Protein AF-A0A7S4GL80-F1 (afdb_monomer)

Secondary structure (DSSP, 8-state):
--SSSSSSSTTTS----SS-------TTTHHHHHHHHHHHHHHHHTSGGGTT---SS-HHHHHTTS-SS----THHHHHHHHHHHHHHHHHHT------B--SHHHHHHHTTT-S-EEE-HHHHHHHT-TTS----SSS-S-TTHHHHHHHHHHHHHHHHHHHHHHHHHHS-HHHHHHSPP----PPEEEE-TT-SSSHHHHHHHHHHHHHHT-SEEE--SSPTTS--

Foldseek 3Di:
DPDPDPPPCCPPPPDDDPDDPLPPPDVVCVVVVLVVQQVVQQVVCPDPLNPVPDDPDGSSVVSVPQPSDHDDFPLQVQLVVVSVVVVVCVVVVHDFDDDADQALVRLQVCLQPGQAHEHELQSLQQRFQPVPHHDGSQPPGDQCRFLVVLLRNQVSLVVVVVVQVVVLVPDDPVVNVVDDDGNSRRAYEYECEQQQDDPVSNVVSVVSNRNSNHSYYDHDPDDRPRGD

Solvent-accessible surface area (backbone atoms only — not comparable to full-atom values): 13374 Å² total; per-residue (Å²): 145,87,87,85,78,82,86,73,55,74,84,80,58,77,57,84,61,96,62,91,73,74,74,75,74,49,85,90,46,44,69,62,51,50,54,52,49,27,52,52,46,43,56,59,60,68,35,79,95,34,76,88,61,86,67,101,65,56,43,57,66,52,52,74,72,49,70,91,72,74,83,85,54,78,20,57,58,29,27,51,52,44,49,55,52,51,52,50,23,62,76,69,76,52,78,88,65,70,59,69,52,88,46,57,68,52,49,63,58,44,26,73,82,36,72,44,39,30,40,45,50,56,60,31,26,57,73,46,23,75,82,71,61,62,49,72,55,36,80,81,57,59,74,60,24,52,31,51,52,40,28,55,42,44,54,42,24,56,48,53,41,53,50,51,50,54,56,50,68,74,43,53,76,71,53,46,75,70,47,85,83,69,61,41,80,44,28,30,37,34,47,42,55,45,29,75,56,56,72,70,42,30,53,52,49,52,49,45,26,44,75,28,34,36,30,42,72,48,71,52,92,58,55,67,90,70,40,111

Sequence (228 aa):
MAQRASNVADHVLAGGYGGLQAAATSGAGEDAEFGARVKQVGSWMSTERFQHTKRPYSAEDVVRLQGTLPVHYTGAQLSQKLYTMMRQHQASGTCSHTFGSLDTVQVTQMAKYLTTVYVSGWQSSSTASTSNEPGPDVADYPYDTVPNKVDQLFRAQLFHDRKQYQERRGMTPEERAKTPFVDYLNPIIADADTGHGGLTATMKLTKMFIENGAAGIHIEDQKPGTKK

pLDDT: mean 89.56, std 19.89, range [27.62, 98.88]

Mean predicted aligned error: 6.92 Å

Organism: Oxyrrhis marina (NCBI:txid2969)

InterPro domains:
  IPR006254 Isocitrate lyase [PF00463] (38-228)
  IPR006254 Isocitrate lyase [PTHR21631] (30-228)
  IPR015813 Pyruvate/Phosphoenolpyruvate kinase-like domain superfamily [SSF51621] (29-228)
  IPR040442 Pyruvate kinase-like domain superfamily [G3DSA:3.20.20.60] (27-228)

Nearest PDB structures (foldseek):
  5e9g-assembly1_D  TM=9.940E-01  e=1.087E-25  Pyricularia oryzae 70-15
  7ebe-assembly2_H  TM=9.988E-01  e=1.985E-25  Candida albicans
  7ebe-assembly1_C  TM=9.722E-01  e=8.041E-26  Candida albicans
  7ebe-assembly1_A  TM=9.768E-01  e=2.108E-25  Candida albicans
  7ebe-assembly2_E  TM=9.721E-01  e=2.849E-25  Candida albicans

Radius of gyration: 20.53 Å; Cα contacts (8 Å, |Δi|>4): 276; chains: 1; bounding box: 56×40×61 Å

Structure (mmCIF, N/CA/C/O backbone):
data_AF-A0A7S4GL80-F1
#
_entry.id   AF-A0A7S4GL80-F1
#
loop_
_atom_site.group_PDB
_atom_site.id
_atom_site.type_symbol
_atom_site.label_atom_id
_atom_site.label_alt_id
_atom_site.label_comp_id
_atom_site.label_asym_id
_atom_site.label_entity_id
_atom_site.label_seq_id
_atom_site.pdbx_PDB_ins_code
_atom_site.Cartn_x
_atom_site.Cartn_y
_atom_site.Cartn_z
_atom_site.occupancy
_atom_site.B_iso_or_equiv
_atom_site.auth_seq_id
_atom_site.auth_comp_id
_atom_site.auth_asym_id
_atom_site.auth_atom_id
_atom_site.pdbx_PDB_model_num
ATOM 1 N N . MET A 1 1 ? 5.783 -10.659 36.774 1.00 36.69 1 MET A N 1
ATOM 2 C CA . MET A 1 1 ? 5.171 -9.750 35.777 1.00 36.69 1 MET A CA 1
ATOM 3 C C . MET A 1 1 ? 6.227 -8.799 35.212 1.00 36.69 1 MET A C 1
ATOM 5 O O . MET A 1 1 ? 6.210 -7.616 35.512 1.00 36.69 1 MET A O 1
ATOM 9 N N . ALA A 1 2 ? 7.180 -9.311 34.430 1.00 32.78 2 ALA A N 1
ATOM 10 C CA . ALA A 1 2 ? 8.269 -8.502 33.875 1.00 32.78 2 ALA A CA 1
ATOM 11 C C . ALA 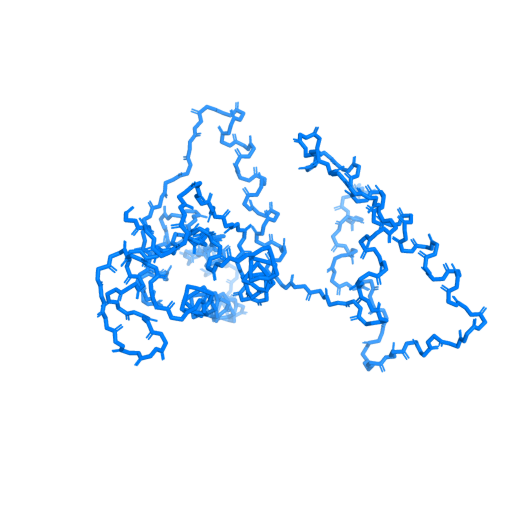A 1 2 ? 8.842 -9.183 32.622 1.00 32.78 2 ALA A C 1
ATOM 13 O O . ALA A 1 2 ? 9.958 -9.680 32.654 1.00 32.78 2 ALA A O 1
ATOM 14 N N . GLN A 1 3 ? 8.045 -9.321 31.552 1.00 29.91 3 GLN A N 1
ATOM 15 C CA . GLN A 1 3 ? 8.566 -9.881 30.288 1.00 29.91 3 GLN A CA 1
ATOM 16 C C . GLN A 1 3 ? 7.721 -9.614 29.028 1.00 29.91 3 GLN A C 1
ATOM 18 O O . GLN A 1 3 ? 7.813 -10.354 28.055 1.00 29.91 3 GLN A O 1
ATOM 23 N N . ARG A 1 4 ? 6.882 -8.568 29.001 1.00 32.47 4 ARG A N 1
ATOM 24 C CA . ARG A 1 4 ? 6.033 -8.273 27.823 1.00 32.47 4 ARG A CA 1
ATOM 25 C C . ARG A 1 4 ? 5.935 -6.794 27.428 1.00 32.47 4 ARG A C 1
ATOM 27 O O . ARG A 1 4 ? 4.971 -6.402 26.785 1.00 32.47 4 ARG A O 1
ATOM 34 N N . ALA A 1 5 ? 6.934 -5.982 27.771 1.00 30.73 5 ALA A N 1
ATOM 35 C CA . ALA A 1 5 ? 6.943 -4.548 27.447 1.00 30.73 5 ALA A CA 1
ATOM 36 C C . ALA A 1 5 ? 8.090 -4.104 26.513 1.00 30.73 5 ALA A C 1
ATOM 38 O O . ALA A 1 5 ? 8.214 -2.916 26.247 1.00 30.73 5 ALA A O 1
ATOM 39 N N . SER A 1 6 ? 8.918 -5.020 25.997 1.00 31.25 6 SER A N 1
ATOM 40 C CA . SER A 1 6 ? 10.161 -4.657 25.291 1.00 31.25 6 SER A CA 1
ATOM 41 C C . SER A 1 6 ? 10.077 -4.576 23.762 1.00 31.25 6 SER A C 1
ATOM 43 O O . SER A 1 6 ? 11.045 -4.147 23.159 1.00 31.25 6 SER A O 1
ATOM 45 N N . ASN A 1 7 ? 8.964 -4.938 23.112 1.00 34.91 7 ASN A N 1
ATOM 46 C CA . ASN A 1 7 ? 8.939 -5.061 21.638 1.00 34.91 7 ASN A CA 1
ATOM 47 C C . ASN A 1 7 ? 8.064 -4.019 20.915 1.00 34.91 7 ASN A C 1
ATOM 49 O O . ASN A 1 7 ? 7.789 -4.171 19.730 1.00 34.91 7 ASN A O 1
ATOM 53 N N . VAL A 1 8 ? 7.605 -2.970 21.606 1.00 31.61 8 VAL A N 1
ATOM 54 C CA . VAL A 1 8 ? 6.752 -1.915 21.008 1.00 31.61 8 VAL A CA 1
ATOM 55 C C . VAL A 1 8 ? 7.448 -0.542 20.985 1.00 31.61 8 VAL A C 1
ATOM 57 O O . VAL A 1 8 ? 6.974 0.381 20.330 1.00 31.61 8 VAL A O 1
ATOM 60 N N . ALA A 1 9 ? 8.612 -0.403 21.628 1.00 27.62 9 ALA A N 1
ATOM 61 C CA . ALA A 1 9 ? 9.349 0.862 21.698 1.00 27.62 9 ALA A CA 1
ATOM 62 C C . ALA A 1 9 ? 10.202 1.172 20.446 1.00 27.62 9 ALA A C 1
ATOM 64 O O . ALA A 1 9 ? 10.470 2.341 20.172 1.00 27.62 9 ALA A O 1
ATOM 65 N N . ASP A 1 10 ? 10.551 0.169 19.634 1.00 32.12 10 ASP A N 1
ATOM 66 C CA . ASP A 1 10 ? 11.535 0.339 18.550 1.00 32.12 10 ASP A CA 1
ATOM 67 C C . ASP A 1 10 ? 10.971 0.902 17.236 1.00 32.12 10 ASP A C 1
ATOM 69 O O . ASP A 1 10 ? 11.732 1.240 16.334 1.00 32.12 10 ASP A O 1
ATOM 73 N N . HIS A 1 11 ? 9.649 1.054 17.105 1.00 34.06 11 HIS A N 1
ATOM 74 C CA . HIS A 1 11 ? 9.037 1.497 15.843 1.00 34.06 11 HIS A CA 1
ATOM 75 C C . HIS A 1 11 ? 8.555 2.952 15.818 1.00 34.06 11 HIS A C 1
ATOM 77 O O . HIS A 1 11 ? 8.184 3.435 14.750 1.00 34.06 11 HIS A O 1
ATOM 83 N N . VAL A 1 12 ? 8.555 3.660 16.954 1.00 31.67 12 VAL A N 1
ATOM 84 C CA . VAL A 1 12 ? 8.079 5.059 17.018 1.00 31.67 12 VAL A CA 1
ATOM 85 C C . VAL A 1 12 ? 9.046 5.992 17.757 1.00 31.67 12 VAL A C 1
ATOM 87 O O . VAL A 1 12 ? 8.986 7.196 17.539 1.00 31.67 12 VAL A O 1
ATOM 90 N N . LEU A 1 13 ? 9.976 5.482 18.577 1.00 29.62 13 LEU A N 1
ATOM 91 C CA . LEU A 1 13 ? 10.843 6.326 19.418 1.00 29.62 13 LEU A CA 1
ATOM 92 C C . LEU A 1 13 ? 12.338 5.963 19.374 1.00 29.62 13 LEU A C 1
ATOM 94 O O . LEU A 1 13 ? 13.109 6.467 20.184 1.00 29.62 13 LEU A O 1
ATOM 98 N N . ALA A 1 14 ? 12.787 5.182 18.386 1.00 31.39 14 ALA A N 1
ATOM 99 C CA . ALA A 1 14 ? 14.217 4.992 18.099 1.00 31.39 14 ALA A CA 1
ATOM 100 C C . ALA A 1 14 ? 14.838 6.165 17.305 1.00 31.39 14 ALA A C 1
ATOM 102 O O . ALA A 1 14 ? 15.840 6.009 16.613 1.00 31.39 14 ALA A O 1
ATOM 103 N N . GLY A 1 15 ? 14.238 7.349 17.406 1.00 31.27 15 GLY A N 1
ATOM 104 C CA . GLY A 1 15 ? 14.846 8.611 17.031 1.00 31.27 15 GLY A CA 1
ATOM 105 C C . GLY A 1 15 ? 14.838 9.499 18.262 1.00 31.27 15 GLY A C 1
ATOM 106 O O . GLY A 1 15 ? 13.836 10.151 18.553 1.00 31.27 15 GLY A O 1
ATOM 107 N N . GLY A 1 16 ? 15.969 9.570 18.967 1.00 32.34 16 GLY A N 1
ATOM 108 C CA . GLY A 1 16 ? 16.312 10.844 19.590 1.00 32.34 16 GLY A CA 1
ATOM 109 C C . GLY A 1 16 ? 16.138 11.942 18.537 1.00 32.34 16 GLY A C 1
ATOM 110 O O . GLY A 1 16 ? 16.302 11.665 17.352 1.00 32.34 16 GLY A O 1
ATOM 111 N N . TYR A 1 17 ? 15.774 13.144 18.979 1.00 34.53 17 TYR A N 1
ATOM 112 C CA . TYR A 1 17 ? 15.508 14.348 18.180 1.00 34.53 17 TYR A CA 1
ATOM 113 C C . TYR A 1 17 ? 14.033 14.663 17.884 1.00 34.53 17 TYR A C 1
ATOM 115 O O . TYR A 1 17 ? 13.528 14.550 16.768 1.00 34.53 17 TYR A O 1
ATOM 123 N N . GLY A 1 18 ? 13.395 15.300 18.872 1.00 32.53 18 GLY A N 1
ATOM 124 C CA . GLY A 1 18 ? 12.710 16.551 18.556 1.00 32.53 18 GLY A CA 1
ATOM 125 C C . GLY A 1 18 ? 13.746 17.533 17.998 1.00 32.53 18 GLY A C 1
ATOM 126 O O . GLY A 1 18 ? 14.595 18.015 18.742 1.00 32.53 18 GLY A O 1
ATOM 127 N N . GLY A 1 19 ? 13.704 17.759 16.684 1.00 30.84 19 GLY A N 1
ATOM 128 C CA . GLY A 1 19 ? 14.600 18.655 15.949 1.00 30.84 19 GLY A CA 1
ATOM 129 C C . GLY A 1 19 ? 15.554 17.903 15.027 1.00 30.84 19 GLY A C 1
ATOM 130 O O . GLY A 1 19 ? 16.588 17.450 15.485 1.00 30.84 19 GLY A O 1
ATOM 131 N N . LEU A 1 20 ? 15.207 17.801 13.737 1.00 37.44 20 LEU A N 1
ATOM 132 C CA . LEU A 1 20 ? 16.035 17.282 12.634 1.00 37.44 20 LEU A CA 1
ATOM 133 C C . LEU A 1 20 ? 17.551 17.447 12.879 1.00 37.44 20 LEU A C 1
ATOM 135 O O . LEU A 1 20 ? 18.137 18.464 12.516 1.00 37.44 20 LEU A O 1
ATOM 139 N N . GLN A 1 21 ? 18.201 16.430 13.445 1.00 36.12 21 GLN A N 1
ATOM 140 C CA . GLN A 1 21 ? 19.632 16.236 13.267 1.00 36.12 21 GLN A CA 1
ATOM 141 C C . GLN A 1 21 ? 19.783 15.302 12.078 1.00 36.12 21 GLN A C 1
ATOM 143 O O . GLN A 1 21 ? 19.848 14.084 12.210 1.00 36.12 21 GLN A O 1
ATOM 148 N N . ALA A 1 22 ? 19.800 15.901 10.887 1.00 43.72 22 ALA A N 1
ATOM 149 C CA . ALA A 1 22 ? 20.485 15.273 9.775 1.00 43.72 22 ALA A CA 1
ATOM 150 C C . ALA A 1 22 ? 21.947 15.167 10.215 1.00 43.72 22 ALA A C 1
ATOM 152 O O . ALA A 1 22 ? 22.640 16.183 10.301 1.00 43.72 22 ALA A O 1
ATOM 153 N N . ALA A 1 23 ? 22.396 13.967 10.585 1.00 47.25 23 ALA A N 1
ATOM 154 C CA . ALA A 1 23 ? 23.821 13.722 10.689 1.00 47.25 23 ALA A CA 1
ATOM 155 C C . ALA A 1 23 ? 24.378 14.022 9.296 1.00 47.25 23 ALA A C 1
ATOM 157 O O . ALA A 1 23 ? 24.111 13.294 8.344 1.00 47.25 23 ALA A O 1
ATOM 158 N N . ALA A 1 24 ? 25.052 15.162 9.148 1.00 49.59 24 ALA A N 1
ATOM 159 C CA . ALA A 1 24 ? 25.827 15.420 7.955 1.00 49.59 24 ALA A CA 1
ATOM 160 C C . ALA A 1 24 ? 26.855 14.295 7.908 1.00 49.59 24 ALA A C 1
ATOM 162 O O . ALA A 1 24 ? 27.726 14.227 8.779 1.00 49.59 24 ALA A O 1
ATOM 163 N N . THR A 1 25 ? 26.716 13.381 6.952 1.00 55.81 25 THR A N 1
ATOM 164 C CA . THR A 1 25 ? 27.747 12.401 6.648 1.00 55.81 25 THR A CA 1
ATOM 165 C C . THR A 1 25 ? 28.981 13.190 6.247 1.00 55.81 25 THR A C 1
ATOM 167 O O . THR A 1 25 ? 29.127 13.646 5.117 1.00 55.81 25 THR A O 1
ATOM 170 N N . SER A 1 26 ? 29.857 13.455 7.214 1.00 59.44 26 SER A N 1
ATOM 171 C CA . SER A 1 26 ? 31.216 13.851 6.901 1.00 59.44 26 SER A CA 1
ATOM 172 C C . SER A 1 26 ? 31.844 12.657 6.184 1.00 59.44 26 SER A C 1
ATOM 174 O O . SER A 1 26 ? 31.607 11.509 6.567 1.00 59.44 26 SER A O 1
ATOM 176 N N . GLY A 1 27 ? 32.632 12.899 5.133 1.00 64.12 27 GLY A N 1
ATOM 177 C CA . GLY A 1 27 ? 33.224 11.816 4.333 1.00 64.12 27 GLY A CA 1
ATOM 178 C C . GLY A 1 27 ? 34.038 10.798 5.151 1.00 64.12 27 GLY A C 1
ATOM 179 O O . GLY A 1 27 ? 34.278 9.694 4.689 1.00 64.12 27 GLY A O 1
ATOM 180 N N . ALA A 1 28 ? 34.415 11.127 6.393 1.00 66.06 28 ALA A N 1
ATOM 181 C CA . ALA A 1 28 ? 35.118 10.231 7.309 1.00 66.06 28 ALA A CA 1
ATOM 182 C C . ALA A 1 28 ? 34.232 9.134 7.954 1.00 66.06 28 ALA A C 1
ATOM 184 O O . ALA A 1 28 ? 34.774 8.212 8.557 1.00 66.06 28 ALA A O 1
ATOM 185 N N . GLY A 1 29 ? 32.896 9.226 7.863 1.00 83.38 29 GLY A N 1
ATOM 186 C CA . GLY A 1 29 ? 31.946 8.272 8.463 1.00 83.38 29 GLY A CA 1
ATOM 187 C C . GLY A 1 29 ? 31.051 7.522 7.469 1.00 83.38 29 GLY A C 1
ATOM 188 O O . GLY A 1 29 ? 30.261 6.677 7.891 1.00 83.38 29 GLY A O 1
ATOM 189 N N . GLU A 1 30 ? 31.170 7.815 6.172 1.00 88.25 30 GLU A N 1
ATOM 190 C CA . GLU A 1 30 ? 30.279 7.300 5.122 1.00 88.25 30 GLU A CA 1
ATOM 191 C C . GLU A 1 30 ? 30.334 5.770 5.007 1.00 88.25 30 GLU A C 1
ATOM 193 O O . GLU A 1 30 ? 29.293 5.117 5.076 1.00 88.25 30 GLU A O 1
ATOM 198 N N . ASP A 1 31 ? 31.533 5.183 4.947 1.00 92.38 31 ASP A N 1
ATOM 199 C CA . ASP A 1 31 ? 31.708 3.726 4.850 1.00 92.38 31 ASP A CA 1
ATOM 200 C C . ASP A 1 31 ? 31.138 2.984 6.068 1.00 92.38 31 ASP A C 1
ATOM 202 O O . ASP A 1 31 ? 30.546 1.906 5.945 1.00 92.38 31 ASP A O 1
ATOM 206 N N . ALA A 1 32 ? 31.296 3.561 7.263 1.00 91.81 32 ALA A N 1
ATOM 207 C CA . ALA A 1 32 ? 30.791 2.973 8.498 1.00 91.81 32 ALA A CA 1
ATOM 208 C C . ALA A 1 32 ? 29.255 3.000 8.545 1.00 91.81 32 ALA A C 1
ATOM 210 O O . ALA A 1 32 ? 28.639 1.987 8.893 1.00 91.81 32 ALA A O 1
ATOM 211 N N . GLU A 1 33 ? 28.631 4.120 8.160 1.00 90.31 33 GLU A N 1
ATOM 212 C CA . GLU A 1 33 ? 27.172 4.224 8.052 1.00 90.31 33 GLU A CA 1
ATOM 213 C C . GLU A 1 33 ? 26.632 3.277 6.976 1.00 90.31 33 GLU A C 1
ATOM 215 O O . GLU A 1 33 ? 25.691 2.517 7.228 1.00 90.31 33 GLU A O 1
ATOM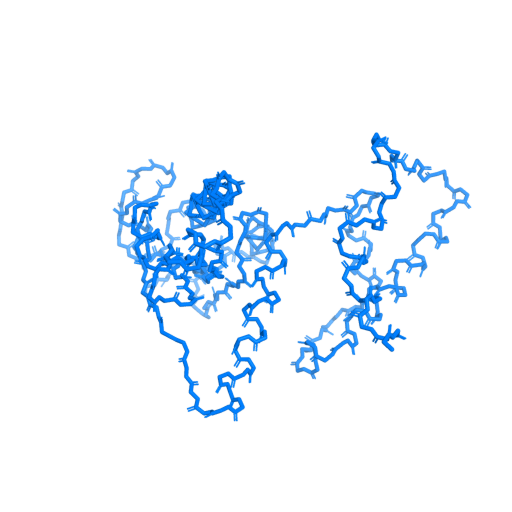 220 N N . PHE A 1 34 ? 27.252 3.273 5.795 1.00 92.81 34 PHE A N 1
ATOM 221 C CA . PHE A 1 34 ? 26.883 2.391 4.698 1.00 92.81 34 PHE A CA 1
ATOM 222 C C . PHE A 1 34 ? 26.929 0.924 5.138 1.00 92.81 34 PHE A C 1
ATOM 224 O O . PHE A 1 34 ? 25.929 0.208 5.032 1.00 92.81 34 PHE A O 1
ATOM 231 N N . GLY A 1 35 ? 28.039 0.490 5.743 1.00 94.81 35 GLY A N 1
ATOM 232 C CA . GLY A 1 35 ? 28.197 -0.865 6.267 1.00 94.81 35 GLY A CA 1
ATOM 233 C C . GLY A 1 35 ? 27.172 -1.225 7.350 1.00 94.81 35 GLY A C 1
ATOM 234 O O . GLY A 1 35 ? 26.664 -2.351 7.372 1.00 94.81 35 GLY A O 1
ATOM 235 N N . ALA A 1 36 ? 26.816 -0.284 8.230 1.00 94.31 36 ALA A N 1
ATOM 236 C CA . ALA A 1 36 ? 25.768 -0.486 9.231 1.00 94.31 36 ALA A CA 1
ATOM 237 C C . ALA A 1 36 ? 24.385 -0.677 8.582 1.00 94.31 36 ALA A C 1
ATOM 239 O O . ALA A 1 36 ? 23.652 -1.606 8.938 1.00 94.31 36 ALA A O 1
ATOM 240 N N . ARG A 1 37 ? 24.051 0.136 7.575 1.00 94.25 37 ARG A N 1
ATOM 241 C CA . ARG A 1 37 ? 22.779 0.051 6.842 1.00 94.25 37 ARG A CA 1
ATOM 242 C C . ARG A 1 37 ? 22.670 -1.224 6.018 1.00 94.25 37 ARG A C 1
ATOM 244 O O . ARG A 1 37 ? 21.612 -1.850 6.021 1.00 94.25 37 ARG A O 1
ATOM 251 N N . VAL A 1 38 ? 23.755 -1.673 5.384 1.00 96.88 38 VAL A N 1
ATOM 252 C CA . VAL A 1 38 ? 23.785 -2.961 4.670 1.00 96.88 38 VAL A CA 1
ATOM 253 C C . VAL A 1 38 ? 23.481 -4.119 5.625 1.00 96.88 38 VAL A C 1
ATOM 255 O O . VAL A 1 38 ? 22.648 -4.968 5.305 1.00 96.88 38 VAL A O 1
ATOM 258 N N . LYS A 1 39 ? 24.062 -4.127 6.834 1.00 97.06 39 LYS A N 1
ATOM 259 C CA . LYS A 1 39 ? 23.762 -5.139 7.868 1.00 97.06 39 LYS A CA 1
ATOM 260 C C . LYS A 1 39 ? 22.307 -5.086 8.340 1.00 97.06 39 LYS A C 1
ATOM 262 O O . LYS A 1 39 ? 21.681 -6.137 8.507 1.00 97.06 39 LYS A O 1
ATOM 267 N N . GLN A 1 40 ? 21.758 -3.886 8.531 1.00 95.88 40 GLN A N 1
ATOM 268 C CA . GLN A 1 40 ? 20.363 -3.694 8.934 1.00 95.88 40 GLN A CA 1
ATOM 269 C C . GLN A 1 40 ? 19.394 -4.196 7.855 1.00 95.88 40 GLN A C 1
ATOM 271 O O . GLN A 1 40 ? 18.493 -4.981 8.152 1.00 95.88 40 GLN A O 1
ATOM 276 N N . VAL A 1 41 ? 19.604 -3.799 6.595 1.00 96.00 41 VAL A N 1
ATOM 277 C CA . VAL A 1 41 ? 18.788 -4.241 5.455 1.00 96.00 41 VAL A CA 1
ATOM 278 C C . VAL A 1 41 ? 18.921 -5.749 5.249 1.00 96.00 41 VAL A C 1
ATOM 280 O O . VAL A 1 41 ? 17.908 -6.413 5.051 1.00 96.00 41 VAL A O 1
ATOM 283 N N . GLY A 1 42 ? 20.127 -6.311 5.366 1.00 97.81 42 GLY A N 1
ATOM 284 C CA . GLY A 1 42 ? 20.358 -7.757 5.294 1.00 97.81 42 GLY A CA 1
ATOM 285 C C . GLY A 1 42 ? 19.594 -8.538 6.369 1.00 97.81 42 GLY A C 1
ATOM 286 O O . GLY A 1 42 ? 18.903 -9.510 6.056 1.00 97.81 42 GLY A O 1
ATOM 287 N N . SER A 1 43 ? 19.635 -8.073 7.621 1.00 97.88 43 SER A N 1
ATOM 288 C CA . SER A 1 43 ? 18.856 -8.654 8.727 1.00 97.88 43 SER A CA 1
ATOM 289 C C . SER A 1 43 ? 17.350 -8.577 8.463 1.00 97.88 43 SER A C 1
ATOM 291 O O . SER A 1 43 ? 16.643 -9.574 8.590 1.00 97.88 43 SER A O 1
ATOM 293 N N . TRP A 1 44 ? 16.855 -7.419 8.015 1.00 96.25 44 TRP A N 1
ATOM 294 C CA . TRP A 1 44 ? 15.445 -7.230 7.664 1.00 96.25 44 TRP A CA 1
ATOM 295 C C . TRP A 1 44 ? 14.999 -8.139 6.510 1.00 96.25 44 TRP A C 1
ATOM 297 O O . TRP A 1 44 ? 13.958 -8.793 6.607 1.00 96.25 44 TRP A O 1
ATOM 307 N N . MET A 1 45 ? 15.801 -8.245 5.447 1.00 97.50 45 MET A N 1
ATOM 308 C CA . MET A 1 45 ? 15.543 -9.123 4.300 1.00 97.50 45 MET A CA 1
ATOM 309 C C . MET A 1 45 ? 15.510 -10.612 4.669 1.00 97.50 45 MET A C 1
ATOM 311 O O . MET A 1 45 ? 14.927 -11.383 3.909 1.00 97.50 45 MET A O 1
ATOM 315 N N . SER A 1 46 ? 16.095 -10.991 5.810 1.00 96.94 46 SER A N 1
ATOM 316 C CA . SER A 1 46 ? 16.164 -12.368 6.321 1.00 96.94 46 SER A CA 1
ATOM 317 C C . SER A 1 46 ? 15.012 -12.736 7.265 1.00 96.94 46 SER A C 1
ATOM 319 O O . SER A 1 46 ? 14.952 -13.857 7.763 1.00 96.94 46 SER A O 1
ATOM 321 N N . THR A 1 47 ? 14.096 -11.806 7.541 1.00 97.12 47 THR A N 1
ATOM 322 C CA . THR A 1 47 ? 12.916 -12.071 8.376 1.00 97.12 47 THR A CA 1
ATOM 323 C C . THR A 1 47 ? 11.928 -13.025 7.692 1.00 97.12 47 THR A C 1
ATOM 325 O O . THR A 1 47 ? 11.877 -13.119 6.463 1.00 97.12 47 THR A O 1
ATOM 328 N N . GLU A 1 48 ? 11.068 -13.683 8.482 1.00 96.25 48 GLU A N 1
ATOM 329 C CA . GLU A 1 48 ? 10.040 -14.623 7.991 1.00 96.25 48 GLU A CA 1
ATOM 330 C C . GLU A 1 48 ? 9.158 -14.018 6.885 1.00 96.25 48 GLU A C 1
ATOM 332 O O . GLU A 1 48 ? 8.767 -14.707 5.943 1.00 96.25 48 GLU A O 1
ATOM 337 N N . ARG A 1 49 ? 8.916 -12.698 6.938 1.00 96.44 49 ARG A N 1
ATOM 338 C CA . ARG A 1 49 ? 8.163 -11.934 5.929 1.00 96.44 49 ARG A CA 1
ATOM 339 C C . ARG A 1 49 ? 8.616 -12.209 4.493 1.00 96.44 49 ARG A C 1
ATOM 341 O O . ARG A 1 49 ? 7.796 -12.115 3.574 1.00 96.44 49 ARG A O 1
ATOM 348 N N . PHE A 1 50 ? 9.901 -12.501 4.302 1.00 97.69 50 PHE A N 1
ATOM 349 C CA . PHE A 1 50 ? 10.544 -12.640 2.999 1.00 97.69 50 PHE A CA 1
ATOM 350 C C . PHE A 1 50 ? 11.013 -14.061 2.687 1.00 97.69 50 PHE A C 1
ATOM 352 O O . PHE A 1 50 ? 11.695 -14.250 1.683 1.00 97.69 50 PHE A O 1
ATOM 359 N N . GLN A 1 51 ? 10.621 -15.068 3.474 1.00 97.00 51 GLN A N 1
ATOM 360 C CA . GLN A 1 51 ? 11.062 -16.457 3.273 1.00 97.00 51 GLN A CA 1
ATOM 361 C C . GLN A 1 51 ? 10.726 -17.028 1.878 1.00 97.00 51 GLN A C 1
ATOM 363 O O . GLN A 1 51 ? 11.374 -17.958 1.410 1.00 97.00 51 GLN A O 1
ATOM 368 N N . HIS A 1 52 ? 9.722 -16.463 1.199 1.00 96.88 52 HIS A N 1
ATOM 369 C CA . HIS A 1 52 ? 9.309 -16.846 -0.156 1.00 96.88 52 HIS A CA 1
ATOM 370 C C . HIS A 1 52 ? 9.696 -15.808 -1.225 1.00 96.88 52 HIS A C 1
ATOM 372 O O . HIS A 1 52 ? 9.274 -15.908 -2.374 1.00 96.88 52 HIS A O 1
ATOM 378 N N . THR A 1 53 ? 10.464 -14.776 -0.867 1.00 98.31 53 THR A N 1
ATOM 379 C CA . THR A 1 53 ? 10.814 -13.665 -1.759 1.00 98.31 53 THR A CA 1
ATOM 380 C C . THR A 1 53 ? 12.223 -13.842 -2.311 1.00 98.31 53 THR A C 1
ATOM 382 O O . THR A 1 53 ? 13.210 -13.678 -1.597 1.00 98.31 53 THR A O 1
ATOM 385 N N . LYS A 1 54 ? 12.327 -14.109 -3.616 1.00 98.44 54 LYS A N 1
ATOM 386 C CA . LYS A 1 54 ? 13.605 -14.136 -4.334 1.00 98.44 54 LYS A CA 1
ATOM 387 C C . LYS A 1 54 ? 13.984 -12.727 -4.794 1.00 98.44 54 LYS A C 1
ATOM 389 O O . LYS A 1 54 ? 13.217 -12.086 -5.505 1.00 98.44 54 LYS A O 1
ATOM 394 N N . ARG A 1 55 ? 15.182 -12.265 -4.427 1.00 98.19 55 ARG A N 1
ATOM 395 C CA . ARG A 1 55 ? 15.741 -10.976 -4.862 1.00 98.19 55 ARG A CA 1
ATOM 396 C C . ARG A 1 55 ? 16.939 -11.218 -5.783 1.00 98.19 55 ARG A C 1
ATOM 398 O O . ARG A 1 55 ? 17.888 -11.859 -5.342 1.00 98.19 55 ARG A O 1
ATOM 405 N N . PRO A 1 56 ? 16.930 -10.734 -7.037 1.00 98.00 56 PRO A N 1
ATOM 406 C CA . PRO A 1 56 ? 18.087 -10.799 -7.932 1.00 98.00 56 PRO A CA 1
ATOM 407 C C . PRO A 1 56 ? 19.079 -9.641 -7.691 1.00 98.00 56 PRO A C 1
ATOM 409 O O . PRO A 1 56 ? 19.759 -9.208 -8.613 1.00 98.00 56 PRO A O 1
ATOM 412 N N . TYR A 1 57 ? 19.116 -9.103 -6.471 1.00 98.25 57 TYR A N 1
ATOM 413 C CA . TYR A 1 57 ? 19.936 -7.968 -6.048 1.00 98.25 57 TYR A CA 1
ATOM 414 C C . TYR A 1 57 ? 20.288 -8.116 -4.565 1.00 98.25 57 TYR A C 1
ATOM 416 O O . TYR A 1 57 ? 19.596 -8.819 -3.819 1.00 98.25 57 TYR A O 1
ATOM 424 N N . SER A 1 58 ? 21.358 -7.452 -4.136 1.00 98.31 58 SER A N 1
ATOM 425 C CA . SER A 1 58 ? 21.869 -7.523 -2.765 1.00 98.31 58 SER A CA 1
ATOM 426 C C . SER A 1 58 ? 21.269 -6.448 -1.844 1.00 98.31 58 SER A C 1
ATOM 428 O O . SER A 1 58 ? 20.599 -5.513 -2.286 1.00 98.31 58 SER A O 1
ATOM 430 N N . ALA A 1 59 ? 21.523 -6.560 -0.534 1.00 97.94 59 ALA A N 1
ATOM 431 C CA . ALA A 1 59 ? 21.236 -5.479 0.414 1.00 97.94 59 ALA A CA 1
ATOM 432 C C . ALA A 1 59 ? 22.058 -4.215 0.098 1.00 97.94 59 ALA A C 1
ATOM 434 O O . ALA A 1 59 ? 21.557 -3.103 0.247 1.00 97.94 59 ALA A O 1
ATOM 435 N N . GLU A 1 60 ? 23.289 -4.390 -0.383 1.00 97.94 60 GLU A N 1
ATOM 436 C CA . GLU A 1 60 ? 24.191 -3.310 -0.787 1.00 97.94 60 GLU A CA 1
ATOM 437 C C . GLU A 1 60 ? 23.631 -2.502 -1.963 1.00 97.94 60 GLU A C 1
ATOM 439 O O . GLU A 1 60 ? 23.575 -1.272 -1.901 1.00 97.94 60 GLU A O 1
ATOM 444 N N . ASP A 1 61 ? 23.106 -3.190 -2.984 1.00 98.25 61 ASP A N 1
ATOM 445 C CA . ASP A 1 61 ? 22.454 -2.554 -4.135 1.00 98.25 61 ASP A CA 1
ATOM 446 C C . ASP A 1 61 ? 21.288 -1.658 -3.716 1.00 98.25 61 ASP A C 1
ATOM 448 O O . ASP A 1 61 ? 21.099 -0.582 -4.283 1.00 98.25 61 ASP A O 1
ATOM 452 N N . VAL A 1 62 ? 20.521 -2.084 -2.706 1.00 96.50 62 VAL A N 1
ATOM 453 C CA . VAL A 1 62 ? 19.406 -1.301 -2.166 1.00 96.50 62 VAL A CA 1
ATOM 454 C C . VAL A 1 62 ? 19.916 -0.085 -1.402 1.00 96.50 62 VAL A C 1
ATOM 456 O O . VAL A 1 62 ? 19.454 1.022 -1.669 1.00 96.50 62 VAL A O 1
ATOM 459 N N . VAL A 1 63 ? 20.858 -0.262 -0.469 1.00 95.62 63 VAL A N 1
ATOM 460 C CA . VAL A 1 63 ? 21.359 0.831 0.387 1.00 95.62 63 VAL A CA 1
ATOM 461 C C . VAL A 1 63 ? 21.995 1.943 -0.445 1.00 95.62 63 VAL A C 1
ATOM 463 O O . VAL A 1 63 ? 21.741 3.117 -0.176 1.00 95.62 63 VAL A O 1
ATOM 466 N N . ARG A 1 64 ? 22.712 1.596 -1.522 1.00 95.81 64 ARG A N 1
ATOM 467 C CA . ARG A 1 64 ? 23.306 2.559 -2.464 1.00 95.81 64 ARG A CA 1
ATOM 468 C C . ARG A 1 64 ? 22.290 3.531 -3.081 1.00 95.81 64 ARG A C 1
ATOM 470 O O . ARG A 1 64 ? 22.661 4.632 -3.473 1.00 95.81 64 ARG A O 1
ATOM 477 N N . LEU A 1 65 ? 21.014 3.150 -3.163 1.00 95.19 65 LEU A N 1
ATOM 478 C CA . LEU A 1 65 ? 19.948 3.957 -3.770 1.00 95.19 65 LEU A CA 1
ATOM 479 C C . LEU A 1 65 ? 19.106 4.745 -2.754 1.00 95.19 65 LEU A C 1
ATOM 481 O O . LEU A 1 65 ? 18.180 5.451 -3.148 1.00 95.19 65 LEU A O 1
ATOM 485 N N . GLN A 1 66 ? 19.384 4.630 -1.454 1.00 90.94 66 GLN A N 1
ATOM 486 C CA . GLN A 1 66 ? 18.542 5.234 -0.415 1.00 90.94 66 GLN A CA 1
ATOM 487 C C . GLN A 1 66 ? 18.864 6.709 -0.124 1.00 90.94 66 GLN A C 1
ATOM 489 O O . GLN A 1 66 ? 18.058 7.386 0.513 1.00 90.94 66 GLN A O 1
ATOM 494 N N . GLY A 1 67 ? 20.030 7.204 -0.550 1.00 89.25 67 GLY A N 1
ATOM 495 C CA . GLY A 1 67 ? 20.530 8.520 -0.151 1.00 89.25 67 GLY A CA 1
ATOM 496 C C . GLY A 1 67 ? 20.852 8.614 1.349 1.00 89.25 67 GLY A C 1
ATOM 497 O O . GLY A 1 67 ? 20.859 7.615 2.078 1.00 89.25 67 GLY A O 1
ATOM 498 N N . THR A 1 68 ? 21.121 9.834 1.814 1.00 87.19 68 THR A N 1
ATOM 499 C CA . THR A 1 68 ? 21.583 10.129 3.185 1.00 87.19 68 THR A CA 1
ATOM 500 C C . THR A 1 68 ? 20.455 10.417 4.179 1.00 87.19 68 THR A C 1
ATOM 502 O O . THR A 1 68 ? 20.689 10.419 5.381 1.00 87.19 68 THR A O 1
ATOM 505 N N . LEU A 1 69 ? 19.221 10.624 3.704 1.00 85.56 69 LEU A N 1
ATOM 506 C CA . LEU A 1 69 ? 18.041 10.845 4.546 1.00 85.56 69 LEU A CA 1
ATOM 507 C C . LEU A 1 69 ? 16.962 9.795 4.231 1.00 85.56 69 LEU A C 1
ATOM 509 O O . LEU A 1 69 ? 16.050 10.062 3.444 1.00 85.56 69 LEU A O 1
ATOM 513 N N . PRO A 1 70 ? 17.070 8.577 4.789 1.00 83.81 70 PRO A N 1
ATOM 514 C CA . PRO A 1 70 ? 16.077 7.537 4.565 1.00 83.81 70 PRO A CA 1
ATOM 515 C C . PRO A 1 70 ? 14.705 7.960 5.113 1.00 83.81 70 PRO A C 1
ATOM 517 O O . PRO A 1 70 ? 14.578 8.416 6.248 1.00 83.81 70 PRO A O 1
ATOM 520 N N . VAL A 1 71 ? 13.668 7.802 4.288 1.00 86.25 71 VAL A N 1
ATOM 521 C CA . VAL A 1 71 ? 12.283 8.153 4.632 1.00 86.25 71 VAL A CA 1
ATOM 522 C C . VAL A 1 71 ? 11.568 6.949 5.239 1.00 86.25 71 VAL A C 1
ATOM 524 O O . VAL A 1 71 ? 11.673 5.829 4.735 1.00 86.25 71 VAL A O 1
ATOM 527 N N . HIS A 1 72 ? 10.790 7.191 6.294 1.00 85.81 72 HIS A N 1
ATOM 528 C CA . HIS A 1 72 ? 9.898 6.204 6.895 1.00 85.81 72 HIS A CA 1
ATOM 529 C C . HIS A 1 72 ? 8.446 6.503 6.514 1.00 85.81 72 HIS A C 1
ATOM 531 O O . HIS A 1 72 ? 7.953 7.606 6.743 1.00 85.81 72 HIS A O 1
ATOM 537 N N . TYR A 1 73 ? 7.756 5.512 5.950 1.00 89.50 73 TYR A N 1
ATOM 538 C CA . TYR A 1 73 ? 6.383 5.665 5.469 1.00 89.50 73 TYR A CA 1
ATOM 539 C C . TYR A 1 73 ? 5.383 5.096 6.471 1.00 89.50 73 TYR A C 1
ATOM 541 O O . TYR A 1 73 ? 5.461 3.922 6.836 1.00 89.50 73 TYR A O 1
ATOM 549 N N . THR A 1 74 ? 4.390 5.893 6.860 1.00 82.88 74 THR A N 1
ATOM 550 C CA . THR A 1 74 ? 3.325 5.476 7.788 1.00 82.88 74 THR A CA 1
ATOM 551 C C . THR A 1 74 ? 2.551 4.259 7.265 1.00 82.88 74 THR A C 1
ATOM 553 O O . THR A 1 74 ? 2.197 3.367 8.035 1.00 82.88 74 THR A O 1
ATOM 556 N N . GLY A 1 75 ? 2.371 4.162 5.940 1.00 84.81 75 GLY A N 1
ATOM 557 C CA . GLY A 1 75 ? 1.732 3.020 5.274 1.00 84.81 75 GLY A CA 1
ATOM 558 C C . GLY A 1 75 ? 2.438 1.674 5.494 1.00 84.81 75 GLY A C 1
ATOM 559 O O . GLY A 1 75 ? 1.806 0.625 5.374 1.00 84.81 75 GLY A O 1
ATOM 560 N N . ALA A 1 76 ? 3.714 1.665 5.906 1.00 89.31 76 ALA A N 1
ATOM 561 C CA . ALA A 1 76 ? 4.436 0.430 6.218 1.00 89.31 76 ALA A CA 1
ATOM 562 C C . ALA A 1 76 ? 3.794 -0.358 7.377 1.00 89.31 76 ALA A C 1
ATOM 564 O O . ALA A 1 76 ? 3.844 -1.586 7.398 1.00 89.31 76 ALA A O 1
ATOM 565 N N . GLN A 1 77 ? 3.134 0.320 8.322 1.00 92.31 77 GLN A N 1
ATOM 566 C CA . GLN A 1 77 ? 2.388 -0.368 9.381 1.00 92.31 77 GLN A CA 1
ATOM 567 C C . GLN A 1 77 ? 1.156 -1.098 8.823 1.00 92.31 77 GLN A C 1
ATOM 569 O O . GLN A 1 77 ? 0.838 -2.205 9.262 1.00 92.31 77 GLN A O 1
ATOM 574 N N . LEU A 1 78 ? 0.496 -0.528 7.808 1.00 96.00 78 LEU A N 1
ATOM 575 C CA . LEU A 1 78 ? -0.644 -1.166 7.150 1.00 96.00 78 LEU A CA 1
ATOM 576 C C . LEU A 1 78 ? -0.230 -2.372 6.306 1.00 96.00 78 LEU A C 1
ATOM 578 O O . LEU A 1 78 ? -0.958 -3.363 6.283 1.00 96.00 78 LEU A O 1
ATOM 582 N N . SER A 1 79 ? 0.940 -2.340 5.662 1.00 97.50 79 SER A N 1
ATOM 583 C CA . SER A 1 79 ? 1.455 -3.511 4.939 1.00 97.50 79 SER A CA 1
ATOM 584 C C . SER A 1 79 ? 1.805 -4.663 5.889 1.00 97.50 79 SER A C 1
ATOM 586 O O . SER A 1 79 ? 1.543 -5.826 5.571 1.00 97.50 79 SER A O 1
ATOM 588 N N . GLN A 1 80 ? 2.296 -4.362 7.097 1.00 96.56 80 GLN A N 1
ATOM 589 C CA . GLN A 1 80 ? 2.492 -5.368 8.142 1.00 96.56 80 GLN A CA 1
ATOM 590 C C . GLN A 1 80 ? 1.155 -5.928 8.655 1.00 96.56 80 GLN A C 1
ATOM 592 O O . GLN A 1 80 ? 1.023 -7.146 8.794 1.00 96.56 80 GLN A O 1
ATOM 597 N N . LYS A 1 81 ? 0.148 -5.068 8.886 1.00 97.75 81 LYS A N 1
ATOM 598 C CA . LYS A 1 81 ? -1.220 -5.492 9.244 1.00 97.75 81 LYS A CA 1
ATOM 599 C C . LYS A 1 81 ? -1.805 -6.422 8.173 1.00 97.75 81 LYS A C 1
ATOM 601 O O . LYS A 1 81 ? -2.314 -7.490 8.513 1.00 97.75 81 LYS A O 1
ATOM 606 N N . LEU A 1 82 ? -1.667 -6.060 6.894 1.00 98.38 82 LEU A N 1
ATOM 607 C CA . LEU A 1 82 ? -2.103 -6.874 5.757 1.00 98.38 82 LEU A CA 1
ATOM 608 C C . LEU A 1 82 ? -1.409 -8.237 5.728 1.00 98.38 82 LEU A C 1
ATOM 610 O O . LEU A 1 82 ? -2.080 -9.260 5.611 1.00 98.38 82 LEU A O 1
ATOM 614 N N . TYR A 1 83 ? -0.079 -8.262 5.861 1.00 98.19 83 TYR A N 1
ATOM 615 C CA . TYR A 1 83 ? 0.693 -9.503 5.845 1.00 98.19 83 TYR A CA 1
ATOM 616 C C . TYR A 1 83 ? 0.254 -10.463 6.954 1.00 98.19 83 TYR A C 1
ATOM 618 O O . TYR A 1 83 ? -0.054 -11.621 6.674 1.00 98.19 83 TYR A O 1
ATOM 626 N N . THR A 1 84 ? 0.179 -9.981 8.197 1.00 97.88 84 THR A N 1
ATOM 627 C CA . THR A 1 84 ? -0.238 -10.797 9.345 1.00 97.88 84 THR A CA 1
ATOM 628 C C . THR A 1 84 ? -1.631 -11.387 9.125 1.00 97.88 84 THR A C 1
ATOM 630 O O . THR A 1 84 ? -1.818 -12.593 9.281 1.00 97.88 84 THR A O 1
ATOM 633 N N . MET A 1 85 ? -2.589 -10.560 8.700 1.00 98.12 85 MET A N 1
ATOM 634 C CA . MET A 1 85 ? -3.957 -10.991 8.410 1.00 98.12 85 MET A CA 1
ATOM 635 C C . MET A 1 85 ? -4.009 -12.045 7.294 1.00 98.12 85 MET A C 1
ATOM 637 O O . MET A 1 85 ? -4.650 -13.080 7.454 1.00 98.12 85 MET A O 1
ATOM 641 N N . MET A 1 86 ? -3.300 -11.834 6.179 1.00 97.75 86 MET A N 1
ATOM 642 C CA . MET A 1 86 ? -3.257 -12.797 5.072 1.00 97.75 86 MET A CA 1
ATOM 643 C C . MET A 1 86 ? -2.667 -14.146 5.502 1.00 97.75 86 MET A C 1
ATOM 645 O O . MET A 1 86 ? -3.191 -15.196 5.132 1.00 97.75 86 MET A O 1
ATOM 649 N N . ARG A 1 87 ? -1.608 -14.143 6.323 1.00 97.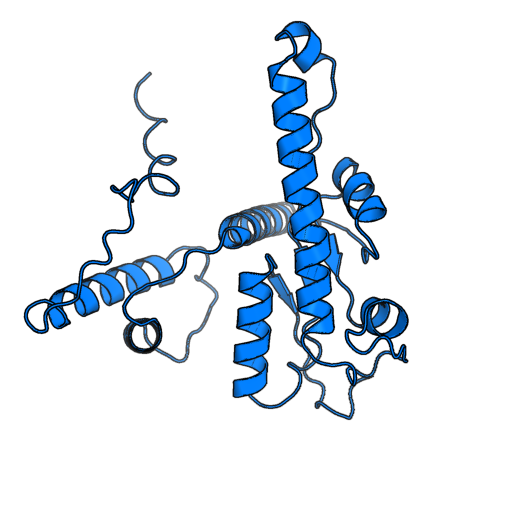56 87 ARG A N 1
ATOM 650 C CA . ARG A 1 87 ? -1.012 -15.377 6.861 1.00 97.56 87 ARG A CA 1
ATOM 651 C C . ARG A 1 87 ? -1.958 -16.119 7.803 1.00 97.56 87 ARG A C 1
ATOM 653 O O . ARG A 1 87 ? -2.017 -17.345 7.745 1.00 97.56 87 ARG A O 1
ATOM 660 N N . GLN A 1 88 ? -2.721 -15.402 8.626 1.00 98.19 88 GLN A N 1
ATOM 661 C CA . GLN A 1 88 ? -3.750 -15.997 9.486 1.00 98.19 88 GLN A CA 1
ATOM 662 C C . GLN A 1 88 ? -4.876 -16.636 8.666 1.00 98.19 88 GLN A C 1
ATOM 664 O O . GLN A 1 88 ? -5.270 -17.770 8.940 1.00 98.19 88 GLN A O 1
ATOM 669 N N . HIS A 1 89 ? -5.360 -15.948 7.630 1.00 98.38 89 HIS A N 1
ATOM 670 C CA . HIS A 1 89 ? -6.360 -16.490 6.710 1.00 98.38 89 HIS A CA 1
ATOM 671 C C . HIS A 1 89 ? -5.853 -17.743 5.988 1.00 98.38 89 HIS A C 1
ATOM 673 O O . HIS A 1 89 ? -6.528 -18.769 6.000 1.00 98.38 89 HIS A O 1
ATOM 679 N N . GLN A 1 90 ? -4.619 -17.712 5.476 1.00 97.50 90 GLN A N 1
ATOM 680 C CA . GLN A 1 90 ? -3.991 -18.876 4.853 1.00 97.50 90 GLN A CA 1
ATOM 681 C C . GLN A 1 90 ? -3.883 -20.069 5.815 1.00 97.50 90 GLN A C 1
ATOM 683 O O . GLN A 1 90 ? -4.215 -21.187 5.434 1.00 97.50 90 GLN A O 1
ATOM 688 N N . ALA A 1 91 ? -3.445 -19.845 7.059 1.00 98.00 91 ALA A N 1
ATOM 689 C CA . ALA A 1 91 ? -3.305 -20.907 8.057 1.00 98.00 91 ALA A CA 1
ATOM 690 C C . ALA A 1 91 ? -4.654 -21.495 8.507 1.00 98.00 91 ALA A C 1
ATOM 692 O O . ALA A 1 91 ? -4.729 -22.673 8.845 1.00 98.00 91 ALA A O 1
ATOM 693 N N . SER A 1 92 ? -5.714 -20.684 8.513 1.00 98.25 92 SER A N 1
ATOM 694 C CA . SER A 1 92 ? -7.066 -21.099 8.913 1.00 98.25 92 SER A CA 1
ATOM 695 C C . SER A 1 92 ? -7.937 -21.596 7.755 1.00 98.25 92 SER A C 1
ATOM 697 O O . SER A 1 92 ? -9.056 -22.037 7.999 1.00 98.25 92 SER A O 1
ATOM 699 N N . GLY A 1 93 ? -7.460 -21.522 6.507 1.00 98.25 93 GLY A N 1
ATOM 700 C CA . GLY A 1 93 ? -8.260 -21.859 5.326 1.00 98.25 93 GLY A CA 1
ATOM 701 C C . GLY A 1 93 ? -9.445 -20.912 5.103 1.00 98.25 93 GLY A C 1
ATOM 702 O O . GLY A 1 93 ? -10.464 -21.319 4.554 1.00 98.25 93 GLY A O 1
ATOM 703 N N . THR A 1 94 ? -9.331 -19.662 5.558 1.00 98.31 94 THR A N 1
ATOM 704 C CA . THR A 1 94 ? -10.361 -18.622 5.410 1.00 98.31 94 THR A CA 1
ATOM 705 C C . THR A 1 94 ? -9.858 -17.486 4.518 1.00 98.31 94 THR A C 1
ATOM 707 O O . THR A 1 94 ? -8.747 -17.537 3.990 1.00 98.31 94 THR A O 1
ATOM 710 N N . CYS A 1 95 ? -10.661 -16.439 4.338 1.00 96.94 95 CYS A N 1
ATOM 711 C CA . CYS A 1 95 ? -10.296 -15.276 3.538 1.00 96.94 95 CYS A CA 1
ATOM 712 C C . CYS A 1 95 ? -10.889 -13.982 4.098 1.00 96.94 95 CYS A C 1
ATOM 714 O O . CYS A 1 95 ? -11.894 -13.989 4.809 1.00 96.94 95 CYS A O 1
ATOM 716 N N . SER A 1 96 ? -10.252 -12.870 3.737 1.00 97.19 96 SER A N 1
ATOM 717 C CA . SER A 1 96 ? -10.850 -11.542 3.818 1.00 97.19 96 SER A CA 1
ATOM 718 C C . SER A 1 96 ? -11.452 -11.195 2.458 1.00 97.19 96 SER A C 1
ATOM 720 O O . SER A 1 96 ? -10.859 -11.493 1.419 1.00 97.19 96 SER A O 1
ATOM 722 N N . HIS A 1 97 ? -12.624 -10.567 2.470 1.00 97.31 97 HIS A N 1
ATOM 723 C CA . HIS A 1 97 ? -13.290 -10.067 1.275 1.00 97.31 97 HIS A CA 1
ATOM 724 C C . HIS A 1 97 ? -13.475 -8.558 1.379 1.00 97.31 97 HIS A C 1
ATOM 726 O O . HIS A 1 97 ? -13.699 -8.008 2.458 1.00 97.31 97 HIS A O 1
ATOM 732 N N . THR A 1 98 ? -13.414 -7.890 0.233 1.00 98.69 98 THR A N 1
ATOM 733 C CA . THR A 1 98 ? -13.707 -6.466 0.105 1.00 98.69 98 THR A CA 1
ATOM 734 C C . THR A 1 98 ? -14.197 -6.171 -1.311 1.00 98.69 98 THR A C 1
ATOM 736 O O . THR A 1 98 ? -14.315 -7.077 -2.136 1.00 98.69 98 THR A O 1
ATOM 739 N N . PHE A 1 99 ? -14.489 -4.910 -1.593 1.00 98.62 99 PHE A N 1
ATOM 740 C CA . PHE A 1 99 ? -14.832 -4.414 -2.920 1.00 98.62 99 PHE A CA 1
ATOM 741 C C . PHE A 1 99 ? -14.182 -3.043 -3.143 1.00 98.62 99 PHE A C 1
ATOM 743 O O . PHE A 1 99 ? -13.586 -2.465 -2.230 1.00 98.62 99 PHE A O 1
ATOM 750 N N . GLY A 1 100 ? -14.272 -2.539 -4.373 1.00 98.56 100 GLY A N 1
ATOM 751 C CA . GLY A 1 100 ? -13.671 -1.269 -4.769 1.00 98.56 100 GLY A CA 1
ATOM 752 C C . GLY A 1 100 ? -14.341 -0.051 -4.119 1.00 98.56 100 GLY A C 1
ATOM 753 O O . GLY A 1 100 ? -15.535 0.181 -4.326 1.00 98.56 100 GLY A O 1
ATOM 754 N N . SER A 1 101 ? -13.577 0.719 -3.340 1.00 98.62 101 S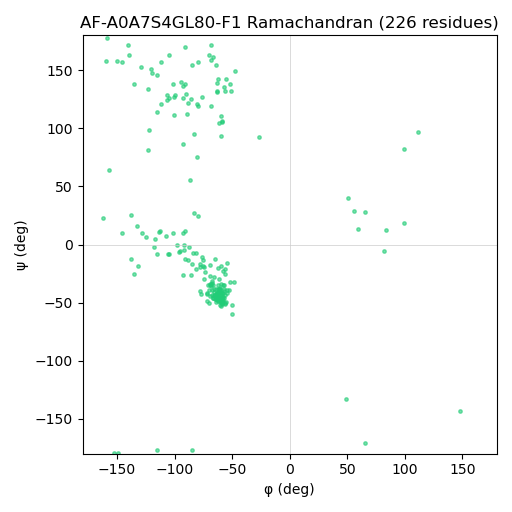ER A N 1
ATOM 755 C CA . SER A 1 101 ? -14.052 1.938 -2.674 1.00 98.62 101 SER A CA 1
ATOM 756 C C . SER A 1 101 ? -13.885 3.161 -3.575 1.00 98.62 101 SER A C 1
ATOM 758 O O . SER A 1 101 ? -12.770 3.514 -3.953 1.00 98.62 101 SER A O 1
ATOM 760 N N . LEU A 1 102 ? -14.986 3.852 -3.859 1.00 98.44 102 LEU A N 1
ATOM 761 C CA . LEU A 1 102 ? -15.033 5.058 -4.683 1.00 98.44 102 LEU A CA 1
ATOM 762 C C . LEU A 1 102 ? -14.550 6.300 -3.932 1.00 98.44 102 LEU A C 1
ATOM 764 O O . LEU A 1 102 ? -13.817 7.116 -4.496 1.00 98.44 102 LEU A O 1
ATOM 768 N N . ASP A 1 103 ? -14.960 6.459 -2.671 1.00 98.62 103 ASP A N 1
ATOM 769 C CA . ASP A 1 103 ? -14.783 7.716 -1.944 1.00 98.62 103 ASP A CA 1
ATOM 770 C C . ASP A 1 103 ? -14.592 7.553 -0.425 1.00 98.62 103 ASP A C 1
ATOM 772 O O . ASP A 1 103 ? -14.554 6.453 0.141 1.00 98.62 103 ASP A O 1
ATOM 776 N N . THR A 1 104 ? -14.441 8.700 0.239 1.00 98.69 104 THR A N 1
ATOM 777 C CA . THR A 1 104 ? -14.184 8.807 1.675 1.00 98.69 104 THR A CA 1
ATOM 778 C C . THR A 1 104 ? -15.408 8.492 2.535 1.00 98.69 104 THR A C 1
ATOM 780 O O . THR A 1 104 ? -15.254 8.079 3.683 1.00 98.69 104 THR A O 1
ATOM 783 N N . VAL A 1 105 ? -16.630 8.628 2.016 1.00 98.62 105 VAL A N 1
ATOM 784 C CA . VAL A 1 105 ? -17.839 8.214 2.737 1.00 98.62 105 VAL A CA 1
ATOM 785 C C . VAL A 1 105 ? -17.892 6.692 2.759 1.00 98.62 105 VAL A C 1
ATOM 787 O O . VAL A 1 105 ? -18.020 6.096 3.832 1.00 98.62 105 VAL A O 1
ATOM 790 N N . GLN A 1 106 ? -17.704 6.057 1.604 1.00 98.69 106 GLN A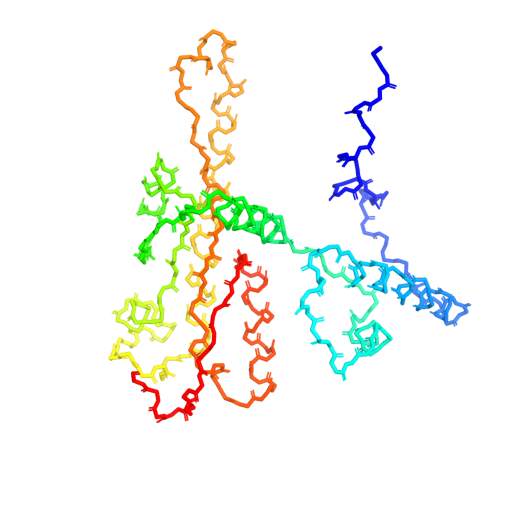 N 1
ATOM 791 C CA . GLN A 1 106 ? -17.746 4.612 1.450 1.00 98.69 106 GLN A CA 1
ATOM 792 C C . GLN A 1 106 ? -16.680 3.921 2.303 1.00 98.69 106 GLN A C 1
ATOM 794 O O . GLN A 1 106 ? -17.02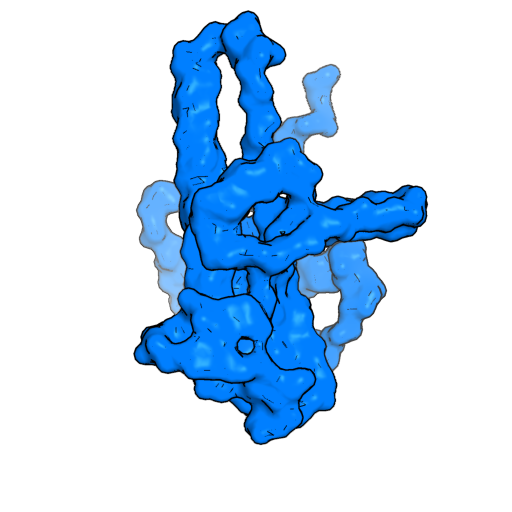5 3.018 3.066 1.00 98.69 106 GLN A O 1
ATOM 799 N N . VAL A 1 107 ? -15.425 4.394 2.282 1.00 98.69 107 VAL A N 1
ATOM 800 C CA . VAL A 1 107 ? -14.342 3.773 3.068 1.00 98.69 107 VAL A CA 1
ATOM 801 C C . VAL A 1 107 ? -14.635 3.780 4.576 1.00 98.69 107 VAL A C 1
ATOM 803 O O . VAL A 1 107 ? -14.313 2.822 5.280 1.00 98.69 107 VAL A O 1
ATOM 806 N N . THR A 1 108 ? -15.317 4.814 5.086 1.00 98.38 108 THR A N 1
ATOM 807 C CA . THR A 1 108 ? -15.681 4.898 6.514 1.00 98.38 108 THR A CA 1
ATOM 808 C C . THR A 1 108 ? -16.818 3.957 6.898 1.00 98.38 108 THR A C 1
ATOM 810 O O . THR A 1 108 ? -16.870 3.498 8.039 1.00 98.38 108 THR A O 1
ATOM 813 N N . GLN A 1 109 ? -17.728 3.647 5.968 1.00 98.62 109 GLN A N 1
ATOM 814 C CA . GLN A 1 109 ? -18.771 2.647 6.201 1.00 98.62 109 GLN A CA 1
ATOM 815 C C . GLN A 1 109 ? -18.213 1.231 6.058 1.00 98.62 109 GLN A C 1
ATOM 817 O O . GLN A 1 109 ? -18.522 0.372 6.880 1.00 98.62 109 GLN A O 1
ATOM 822 N N . MET A 1 110 ? -17.338 1.005 5.075 1.00 98.75 110 MET A N 1
ATOM 823 C CA . MET A 1 110 ? -16.635 -0.265 4.874 1.00 98.75 110 MET A CA 1
ATOM 824 C C . MET A 1 110 ? -15.840 -0.682 6.113 1.00 98.75 110 MET A C 1
ATOM 826 O O . MET A 1 110 ? -15.889 -1.850 6.489 1.00 98.75 110 MET A O 1
ATOM 830 N N . ALA A 1 111 ? -15.178 0.263 6.790 1.00 98.50 111 ALA A N 1
ATOM 831 C CA . ALA A 1 111 ? -14.393 0.011 8.004 1.00 98.50 111 ALA A CA 1
ATOM 832 C C . ALA A 1 111 ? -15.169 -0.668 9.148 1.00 98.50 111 ALA A C 1
ATOM 834 O O . ALA A 1 111 ? -14.577 -1.286 10.026 1.00 98.50 111 ALA A O 1
ATOM 835 N N . LYS A 1 112 ? -16.503 -0.580 9.146 1.00 98.19 112 LYS A N 1
ATOM 836 C CA . LYS A 1 112 ? -17.353 -1.209 10.166 1.00 98.19 112 LYS A CA 1
ATOM 837 C C . LYS A 1 112 ? -17.533 -2.716 9.959 1.00 98.19 112 LYS A C 1
ATOM 839 O O . LYS A 1 112 ? -17.946 -3.396 10.893 1.00 98.19 112 LYS A O 1
ATOM 844 N N . TYR A 1 113 ? -17.281 -3.220 8.750 1.00 98.19 113 TYR A N 1
ATOM 845 C CA . TYR A 1 113 ? -17.683 -4.573 8.341 1.00 98.19 113 TYR A CA 1
ATOM 846 C C . TYR A 1 113 ? -16.593 -5.348 7.594 1.00 98.19 113 TYR A C 1
ATOM 848 O O . TYR A 1 113 ? -16.608 -6.576 7.596 1.00 98.19 113 TYR A O 1
ATOM 856 N N . LEU A 1 114 ? -15.667 -4.650 6.940 1.00 98.50 114 LEU A N 1
ATOM 857 C CA . LEU A 1 114 ? -14.603 -5.228 6.123 1.00 98.50 114 LEU A CA 1
ATOM 858 C C . LEU A 1 114 ? -13.253 -4.994 6.795 1.00 98.50 114 LEU A C 1
ATOM 860 O O . LEU A 1 114 ? -13.098 -4.052 7.568 1.00 98.50 114 LEU A O 1
ATOM 864 N N . THR A 1 115 ? -12.262 -5.824 6.474 1.00 98.00 115 THR A N 1
ATOM 865 C CA . THR A 1 115 ? -10.909 -5.726 7.052 1.00 98.00 115 THR A CA 1
ATOM 866 C C . THR A 1 115 ? -9.871 -5.157 6.086 1.00 98.00 115 THR A C 1
ATOM 868 O O . THR A 1 115 ? -8.754 -4.845 6.495 1.00 98.00 115 THR A O 1
ATOM 871 N N . THR A 1 116 ? -10.234 -4.977 4.814 1.00 98.69 116 THR A N 1
ATOM 872 C CA . THR A 1 116 ? -9.391 -4.402 3.756 1.00 98.69 116 THR A CA 1
ATOM 873 C C . THR A 1 116 ? -10.196 -3.464 2.867 1.00 98.69 116 THR A C 1
ATOM 875 O O . THR A 1 116 ? -11.428 -3.518 2.830 1.00 98.69 116 THR A O 1
ATOM 878 N N . VAL A 1 117 ? -9.494 -2.627 2.109 1.00 98.81 117 VAL A N 1
ATOM 879 C CA . VAL A 1 117 ? -10.066 -1.743 1.087 1.00 98.81 117 VAL A CA 1
ATOM 880 C C . VAL A 1 117 ? -9.400 -2.055 -0.244 1.00 98.81 117 VAL A C 1
ATOM 882 O O . VAL A 1 117 ? -8.175 -2.166 -0.298 1.00 98.81 117 VAL A O 1
ATOM 885 N N . TYR A 1 118 ? -10.189 -2.191 -1.307 1.00 98.88 118 TYR A N 1
ATOM 886 C CA . TYR A 1 118 ? -9.658 -2.281 -2.662 1.00 98.88 118 TYR A CA 1
ATOM 887 C C . TYR A 1 118 ? -9.797 -0.936 -3.377 1.00 98.88 118 TYR A C 1
ATOM 889 O O . TYR A 1 118 ? -10.830 -0.274 -3.265 1.00 98.88 118 TYR A O 1
ATOM 897 N N . VAL A 1 119 ? -8.756 -0.543 -4.108 1.00 98.88 119 VAL A N 1
ATOM 898 C CA . VAL A 1 119 ? -8.773 0.598 -5.025 1.00 98.88 119 VAL A CA 1
ATOM 899 C C . VAL A 1 119 ? -8.574 0.065 -6.438 1.00 98.88 119 VAL A C 1
ATOM 901 O O . VAL A 1 119 ? -7.517 -0.470 -6.761 1.00 98.88 119 VAL A O 1
ATOM 904 N N . SER A 1 120 ? -9.612 0.206 -7.257 1.00 98.81 120 SER A N 1
ATOM 905 C CA . SER A 1 120 ? -9.691 -0.349 -8.609 1.00 98.81 120 SER A CA 1
ATOM 906 C C . SER A 1 120 ? -9.206 0.642 -9.671 1.00 98.81 120 SER A C 1
ATOM 908 O O . SER A 1 120 ? -9.615 1.808 -9.647 1.00 98.81 120 SER A O 1
ATOM 910 N N . GLY A 1 121 ? -8.415 0.160 -10.638 1.00 98.56 121 GLY A N 1
ATOM 911 C CA . GLY A 1 121 ? -8.066 0.903 -11.852 1.00 98.56 121 GLY A CA 1
ATOM 912 C C . GLY A 1 121 ? -9.306 1.184 -12.699 1.00 98.56 121 GLY A C 1
ATOM 913 O O . GLY A 1 121 ? -9.596 2.342 -12.989 1.00 98.56 121 GLY A O 1
ATOM 914 N N . TRP A 1 122 ? -10.138 0.159 -12.927 1.00 98.69 122 TRP A N 1
ATOM 915 C CA . TRP A 1 122 ? -11.434 0.270 -13.615 1.00 98.69 122 TRP A CA 1
ATOM 916 C C . TRP A 1 122 ? -12.323 1.393 -13.055 1.00 98.69 122 TRP A C 1
ATOM 918 O O . TRP A 1 122 ? -12.770 2.270 -13.793 1.00 98.69 122 TRP A O 1
ATOM 928 N N . GLN A 1 123 ? -12.546 1.421 -11.733 1.00 98.75 123 GLN A N 1
ATOM 929 C CA . GLN A 1 123 ? -13.343 2.489 -11.110 1.00 98.75 123 GLN A CA 1
ATOM 930 C C . GLN A 1 123 ? -12.673 3.856 -11.259 1.00 98.75 123 GLN A C 1
ATOM 932 O O . GLN A 1 123 ? -13.357 4.861 -11.464 1.00 98.75 123 GLN A O 1
ATOM 937 N N . SER A 1 124 ? -11.345 3.907 -11.140 1.00 98.62 124 SER A N 1
ATOM 938 C CA . SER A 1 124 ? -10.593 5.158 -11.226 1.00 98.62 124 SER A CA 1
ATOM 939 C C . SER A 1 124 ? -10.610 5.734 -12.642 1.00 98.62 124 SER A C 1
ATOM 941 O O . SER A 1 124 ? -10.752 6.947 -12.776 1.00 98.62 124 SER A O 1
ATOM 943 N N . SER A 1 125 ? -10.593 4.889 -13.678 1.00 98.31 125 SER A N 1
ATOM 944 C CA . SER A 1 125 ? -10.723 5.315 -15.077 1.00 98.31 125 SER A CA 1
ATOM 945 C C . SER A 1 125 ? -12.000 6.118 -15.312 1.00 98.31 125 SER A C 1
ATOM 947 O O . SER A 1 125 ? -11.981 7.172 -15.936 1.00 98.31 125 SER A O 1
ATOM 949 N N . SER A 1 126 ? -13.125 5.672 -14.749 1.00 98.56 126 SER A N 1
ATOM 950 C CA . SER A 1 126 ? -14.413 6.339 -14.955 1.00 98.56 126 SER A CA 1
ATOM 951 C C . SER A 1 126 ? -14.718 7.468 -13.961 1.00 98.56 126 SER A C 1
ATOM 953 O O . SER A 1 126 ? -15.678 8.204 -14.175 1.00 98.56 126 SER A O 1
ATOM 955 N N . THR A 1 127 ? -13.973 7.599 -12.855 1.00 98.56 127 THR A N 1
ATOM 956 C CA . THR A 1 127 ? -14.381 8.489 -11.740 1.00 98.56 127 THR A CA 1
ATOM 957 C C . THR A 1 127 ? -13.279 9.336 -11.110 1.00 98.56 127 THR A C 1
ATOM 959 O O . THR A 1 127 ? -13.589 10.217 -10.308 1.00 98.56 127 THR A O 1
ATOM 962 N N . ALA A 1 128 ? -12.004 9.068 -11.398 1.00 98.25 128 ALA A N 1
ATOM 963 C CA . ALA A 1 128 ? -10.899 9.628 -10.619 1.00 98.25 128 ALA A CA 1
ATOM 964 C C . ALA A 1 128 ? -9.629 9.947 -11.420 1.00 98.25 128 ALA A C 1
ATOM 966 O O . ALA A 1 128 ? -8.611 10.248 -10.796 1.00 98.25 128 ALA A O 1
ATOM 967 N N . SER A 1 129 ? -9.671 9.894 -12.757 1.00 98.19 129 SER A N 1
ATOM 968 C CA . SER A 1 129 ? -8.549 10.329 -13.597 1.00 98.19 129 SER A CA 1
ATOM 969 C C . SER A 1 129 ? -8.093 11.734 -13.198 1.00 98.19 129 SER A C 1
ATOM 971 O O . SER A 1 129 ? -8.910 12.645 -13.054 1.00 98.19 129 SER A O 1
ATOM 973 N N . THR A 1 130 ? -6.787 11.931 -13.025 1.00 97.81 130 THR A N 1
ATOM 974 C CA . THR A 1 130 ? -6.218 13.221 -12.595 1.00 97.81 130 THR A CA 1
ATOM 975 C C . THR A 1 130 ? -6.336 14.315 -13.653 1.00 97.81 130 THR A C 1
ATOM 977 O O . THR A 1 130 ? -6.276 15.499 -13.320 1.00 97.81 130 THR A O 1
ATOM 980 N N . SER A 1 131 ? -6.580 13.947 -14.914 1.00 98.12 131 SER A N 1
ATOM 981 C CA . SER A 1 131 ? -6.949 14.884 -15.981 1.00 98.12 131 SER A CA 1
ATOM 982 C C . SER A 1 131 ? -8.438 15.255 -15.980 1.00 98.12 131 SER A C 1
ATOM 984 O O . SER A 1 131 ? -8.835 16.144 -16.727 1.00 98.12 131 SER A O 1
ATOM 986 N N . ASN A 1 132 ? -9.256 14.603 -15.147 1.00 97.88 132 ASN A N 1
ATOM 987 C CA . ASN A 1 132 ? -10.723 14.635 -15.168 1.00 97.88 132 ASN A CA 1
ATOM 988 C C . ASN A 1 132 ? -11.361 14.149 -16.480 1.00 97.88 132 ASN A C 1
ATOM 990 O O . ASN A 1 132 ? -12.561 14.341 -16.666 1.00 97.88 132 ASN A O 1
ATOM 994 N N . GLU A 1 133 ? -10.597 13.500 -17.361 1.00 98.44 133 GLU A N 1
ATOM 995 C CA . GLU A 1 133 ? -11.144 12.812 -18.531 1.00 98.44 133 GLU A CA 1
ATOM 996 C C . GLU A 1 133 ? -11.472 11.361 -18.141 1.00 98.44 133 GLU A C 1
ATOM 998 O O . GLU A 1 133 ? -10.543 10.613 -17.809 1.00 98.44 133 GLU A O 1
ATOM 1003 N N . PRO A 1 134 ? -12.756 10.958 -18.106 1.00 98.06 134 PRO A N 1
ATOM 1004 C CA . PRO A 1 134 ? -13.135 9.589 -17.796 1.00 98.06 134 PRO A CA 1
ATOM 1005 C C . PRO A 1 134 ? -12.961 8.673 -19.013 1.00 98.06 134 PRO A C 1
ATOM 1007 O O . PRO A 1 134 ? -13.046 9.112 -20.158 1.00 98.06 134 PRO A O 1
ATOM 1010 N N . GLY A 1 135 ? -12.813 7.372 -18.778 1.00 96.75 135 GLY A N 1
ATOM 1011 C CA . GLY A 1 135 ? -12.655 6.411 -19.864 1.00 96.75 135 GLY A CA 1
ATOM 1012 C C . GLY A 1 135 ? -13.005 4.968 -19.502 1.00 96.75 135 GLY A C 1
ATOM 1013 O O . GLY A 1 135 ? -13.385 4.670 -18.361 1.00 96.75 135 GLY A O 1
ATOM 1014 N N . PRO A 1 136 ? -12.912 4.060 -20.494 1.00 97.19 136 PRO A N 1
ATOM 1015 C CA . PRO A 1 136 ? -12.942 2.623 -20.259 1.00 97.19 136 PRO A CA 1
ATOM 1016 C C . PRO A 1 136 ? -11.677 2.160 -19.520 1.00 97.19 136 PRO A C 1
ATOM 1018 O O . PRO A 1 136 ? -10.720 2.910 -19.336 1.00 97.19 136 PRO A O 1
ATOM 1021 N N . ASP A 1 137 ? -11.651 0.903 -19.093 1.00 96.94 137 ASP A N 1
ATOM 1022 C CA . ASP A 1 137 ? -10.532 0.345 -18.334 1.00 96.94 137 ASP A CA 1
ATOM 1023 C C . ASP A 1 137 ? -9.354 -0.075 -19.223 1.00 96.94 137 ASP A C 1
ATOM 1025 O O . ASP A 1 137 ? -9.144 -1.250 -19.501 1.00 96.94 137 ASP A O 1
ATOM 1029 N N . VAL A 1 138 ? -8.599 0.912 -19.706 1.00 96.00 138 VAL A N 1
ATOM 1030 C CA . VAL A 1 138 ? -7.465 0.706 -20.629 1.00 96.00 138 VAL A CA 1
ATOM 1031 C C . VAL A 1 138 ? -6.145 1.299 -20.121 1.00 96.00 138 VAL A C 1
ATOM 1033 O O . VAL A 1 138 ? -5.141 1.267 -20.832 1.00 96.00 138 VAL A O 1
ATOM 1036 N N . ALA A 1 139 ? -6.132 1.804 -18.880 1.00 95.38 139 ALA A N 1
ATOM 1037 C CA . ALA A 1 139 ? -4.970 2.411 -18.219 1.00 95.38 139 ALA A CA 1
ATOM 1038 C C . ALA A 1 139 ? -4.254 3.494 -19.050 1.00 95.38 139 ALA A C 1
ATOM 1040 O O . ALA A 1 139 ? -3.025 3.560 -19.075 1.00 95.38 139 ALA A O 1
ATOM 1041 N N . ASP A 1 140 ? -5.021 4.340 -19.740 1.00 96.69 140 ASP A N 1
ATOM 1042 C CA . ASP A 1 140 ? -4.526 5.504 -20.488 1.00 96.69 140 ASP A CA 1
ATOM 1043 C C . ASP A 1 140 ? -4.604 6.820 -19.693 1.00 96.69 140 ASP A C 1
ATOM 1045 O O . ASP A 1 140 ? -4.064 7.843 -20.123 1.00 96.69 140 ASP A O 1
ATOM 1049 N N . TYR A 1 141 ? -5.217 6.794 -18.507 1.00 98.06 141 TYR A N 1
ATOM 1050 C CA . TYR A 1 141 ? -5.159 7.886 -17.542 1.00 98.06 141 TYR A CA 1
ATOM 1051 C C . TYR A 1 141 ? -3.725 8.111 -17.031 1.00 98.06 141 TYR A C 1
ATOM 1053 O O . TYR A 1 141 ? -2.920 7.174 -16.985 1.00 98.06 141 TYR A O 1
ATOM 1061 N N . PRO A 1 142 ? -3.374 9.332 -16.582 1.00 98.44 142 PRO A N 1
ATOM 1062 C CA . PRO A 1 142 ? -2.070 9.574 -15.978 1.00 98.44 142 PRO A CA 1
ATOM 1063 C C . PRO A 1 142 ? -1.843 8.653 -14.769 1.00 98.44 142 PRO A C 1
ATOM 1065 O O . PRO A 1 142 ? -2.733 8.473 -13.934 1.00 98.44 142 PRO A O 1
ATOM 1068 N N . TYR A 1 143 ? -0.650 8.060 -14.668 1.00 97.94 143 TYR A N 1
ATOM 1069 C CA . TYR A 1 143 ? -0.373 6.966 -13.725 1.00 97.94 143 TYR A CA 1
ATOM 1070 C C . TYR A 1 143 ? -0.470 7.356 -12.241 1.00 97.94 143 TYR A C 1
ATOM 1072 O O . TYR A 1 143 ? -0.470 6.486 -11.373 1.00 97.94 143 TYR A O 1
ATOM 1080 N N . ASP A 1 144 ? -0.540 8.650 -11.922 1.00 98.62 144 ASP A N 1
ATOM 1081 C CA . ASP A 1 144 ? -0.773 9.144 -10.564 1.00 98.62 144 ASP A CA 1
ATOM 1082 C C . ASP A 1 144 ? -2.238 9.010 -10.115 1.00 98.62 144 ASP A C 1
ATOM 1084 O O . ASP A 1 144 ? -2.519 9.128 -8.924 1.00 98.62 144 ASP A O 1
ATOM 1088 N N . THR A 1 145 ? -3.154 8.679 -11.029 1.00 98.81 145 THR A N 1
ATOM 1089 C CA . THR A 1 145 ? -4.590 8.476 -10.785 1.00 98.81 145 THR A CA 1
ATOM 1090 C C . THR A 1 145 ? -4.873 7.525 -9.620 1.00 98.81 145 THR A C 1
ATOM 1092 O O . THR A 1 145 ? -5.485 7.917 -8.622 1.00 98.81 145 THR A O 1
ATOM 1095 N N . VAL A 1 146 ? -4.401 6.278 -9.696 1.00 98.88 146 VAL A N 1
ATOM 1096 C CA . VAL A 1 146 ? -4.682 5.279 -8.655 1.00 98.88 146 VAL A CA 1
ATOM 1097 C C . VAL A 1 146 ? -3.910 5.566 -7.356 1.00 98.88 146 VAL A C 1
ATOM 1099 O O . VAL A 1 146 ? -4.528 5.515 -6.288 1.00 98.88 146 VAL A O 1
ATOM 1102 N N . PRO A 1 147 ? -2.617 5.957 -7.377 1.00 98.81 147 PRO A N 1
ATOM 1103 C CA . PRO A 1 147 ? -1.938 6.440 -6.176 1.00 98.81 147 PRO A CA 1
ATOM 1104 C C . PRO A 1 147 ? -2.667 7.597 -5.482 1.00 98.81 147 PRO A C 1
ATOM 1106 O O . PRO A 1 147 ? -2.770 7.597 -4.255 1.00 98.81 147 PRO A O 1
ATOM 1109 N N . ASN A 1 148 ? -3.199 8.574 -6.219 1.00 98.88 148 ASN A N 1
ATOM 1110 C CA . ASN A 1 148 ? -3.931 9.701 -5.634 1.00 98.88 148 ASN A CA 1
ATOM 1111 C C . ASN A 1 148 ? -5.265 9.254 -5.020 1.00 98.88 148 ASN A C 1
ATOM 1113 O O . ASN A 1 148 ? -5.662 9.758 -3.968 1.00 98.88 148 ASN A O 1
ATOM 1117 N N . LYS A 1 149 ? -5.931 8.251 -5.608 1.00 98.88 149 LYS A N 1
ATOM 1118 C CA . LYS A 1 149 ? -7.095 7.612 -4.981 1.00 98.88 149 LYS A CA 1
ATOM 1119 C C . LYS A 1 149 ? -6.723 6.924 -3.664 1.00 98.88 149 LYS A C 1
ATOM 1121 O O . LYS A 1 149 ? -7.451 7.071 -2.683 1.00 98.88 149 LYS A O 1
ATOM 1126 N N . VAL A 1 150 ? -5.586 6.226 -3.607 1.00 98.81 150 VAL A N 1
ATOM 1127 C CA . VAL A 1 150 ? -5.076 5.634 -2.357 1.00 98.81 150 VAL A CA 1
ATOM 1128 C C . VAL A 1 150 ? -4.851 6.713 -1.297 1.00 98.81 150 VAL A C 1
ATOM 1130 O O . VAL A 1 150 ? -5.368 6.564 -0.191 1.00 98.81 150 VAL A O 1
ATOM 1133 N N . ASP A 1 151 ? -4.172 7.816 -1.636 1.00 98.75 151 ASP A N 1
ATOM 1134 C CA . ASP A 1 151 ? -3.934 8.933 -0.705 1.00 98.75 151 ASP A CA 1
ATOM 1135 C C . ASP A 1 151 ? -5.252 9.515 -0.174 1.00 98.75 151 ASP A C 1
ATOM 1137 O O . ASP A 1 151 ? -5.416 9.686 1.037 1.00 98.75 151 ASP A O 1
ATOM 1141 N N . GLN A 1 152 ? -6.232 9.740 -1.058 1.00 98.75 152 GLN A N 1
ATOM 1142 C CA . GLN A 1 152 ? -7.550 10.256 -0.685 1.00 98.75 152 GLN A CA 1
ATOM 1143 C C . GLN A 1 152 ? -8.220 9.386 0.389 1.00 98.75 152 GLN A C 1
ATOM 1145 O O . GLN A 1 152 ? -8.698 9.902 1.406 1.00 98.75 152 GLN A O 1
ATOM 1150 N N . LEU A 1 153 ? -8.258 8.066 0.180 1.00 98.81 153 LEU A N 1
ATOM 1151 C CA . LEU A 1 153 ? -8.887 7.142 1.123 1.00 98.81 153 LEU A CA 1
ATOM 1152 C C . LEU A 1 153 ? -8.061 6.994 2.403 1.00 98.81 153 LEU A C 1
ATOM 1154 O O . LEU A 1 153 ? -8.621 7.016 3.500 1.00 98.81 153 LEU A O 1
ATOM 1158 N N . PHE A 1 154 ? -6.736 6.904 2.285 1.00 98.69 154 PHE A N 1
ATOM 1159 C CA . PHE A 1 154 ? -5.836 6.753 3.424 1.00 98.69 154 PHE A CA 1
ATOM 1160 C C . PHE A 1 154 ? -5.898 7.964 4.366 1.00 98.69 154 PHE A C 1
ATOM 1162 O O . PHE A 1 154 ? -6.010 7.809 5.584 1.00 98.69 154 PHE A O 1
ATOM 1169 N N . ARG A 1 155 ? -5.936 9.191 3.829 1.00 98.56 155 ARG A N 1
ATOM 1170 C CA . ARG A 1 155 ? -6.118 10.408 4.639 1.00 98.56 155 ARG A CA 1
ATOM 1171 C C . ARG A 1 155 ? -7.451 10.422 5.380 1.00 98.56 155 ARG A C 1
ATOM 1173 O O . ARG A 1 155 ? -7.488 10.854 6.536 1.00 98.56 155 ARG A O 1
ATOM 1180 N N . ALA A 1 156 ? -8.525 9.940 4.754 1.00 98.75 156 ALA A N 1
ATOM 1181 C CA . ALA A 1 156 ? -9.826 9.825 5.405 1.00 98.75 156 ALA A CA 1
ATOM 1182 C C . ALA A 1 156 ? -9.797 8.805 6.553 1.00 98.75 156 ALA A C 1
ATOM 1184 O O . ALA A 1 156 ? -10.262 9.118 7.649 1.00 98.75 156 ALA A O 1
ATOM 1185 N N . GLN A 1 157 ? -9.183 7.635 6.348 1.00 98.69 157 GLN A N 1
ATOM 1186 C CA . GLN A 1 157 ? -8.982 6.642 7.409 1.00 98.69 157 GLN A CA 1
ATOM 1187 C C . GLN A 1 157 ? -8.223 7.238 8.603 1.00 98.69 157 GLN A C 1
ATOM 1189 O O . GLN A 1 157 ? -8.705 7.174 9.734 1.00 98.69 157 GLN A O 1
ATOM 1194 N N . LEU A 1 158 ? -7.087 7.901 8.351 1.00 98.56 158 LEU A N 1
ATOM 1195 C CA . LEU A 1 158 ? -6.286 8.556 9.391 1.00 98.56 158 LEU A CA 1
ATOM 1196 C C . LEU A 1 158 ? -7.070 9.644 10.135 1.00 98.56 158 LEU A C 1
ATOM 1198 O O . LEU A 1 158 ? -6.922 9.807 11.345 1.00 98.56 158 LEU A O 1
ATOM 1202 N N . PHE A 1 159 ? -7.878 10.436 9.428 1.00 98.75 159 PHE A N 1
ATOM 1203 C CA . PHE A 1 159 ? -8.700 11.467 10.058 1.00 98.75 159 PHE A CA 1
ATOM 1204 C C . PHE A 1 159 ? -9.782 10.861 10.958 1.00 98.75 159 PHE A C 1
ATOM 1206 O O . PHE A 1 159 ? -9.947 11.304 12.095 1.00 98.75 159 PHE A O 1
ATOM 1213 N N . HIS A 1 160 ? -10.497 9.844 10.476 1.00 98.75 160 HIS A N 1
ATOM 1214 C CA . HIS A 1 160 ? -11.556 9.192 11.244 1.00 98.75 160 HIS A CA 1
ATOM 1215 C C . HIS A 1 160 ? -11.019 8.421 12.454 1.00 98.75 160 HIS A C 1
ATOM 1217 O O . HIS A 1 160 ? -11.669 8.437 13.500 1.00 98.75 160 HIS A O 1
ATOM 1223 N N . ASP A 1 161 ? -9.819 7.846 12.350 1.00 98.56 161 ASP A N 1
ATOM 1224 C CA . ASP A 1 161 ? -9.089 7.289 13.489 1.00 98.56 161 ASP A CA 1
ATOM 1225 C C . ASP A 1 161 ? -8.807 8.360 14.558 1.00 98.56 161 ASP A C 1
ATOM 1227 O O . ASP A 1 161 ? -9.248 8.220 15.701 1.00 98.56 161 ASP A O 1
ATOM 1231 N N . ARG A 1 162 ? -8.196 9.498 14.182 1.00 98.69 162 ARG A N 1
ATOM 1232 C CA . ARG A 1 162 ? -7.946 10.614 15.120 1.00 98.69 162 ARG A CA 1
ATOM 1233 C C . ARG A 1 162 ? -9.229 11.148 15.751 1.00 98.69 162 ARG A C 1
ATOM 1235 O O . ARG A 1 162 ? -9.247 11.423 16.950 1.00 98.69 162 ARG A O 1
ATOM 1242 N N . LYS A 1 163 ? -10.295 11.287 14.956 1.00 98.62 163 LYS A N 1
ATOM 1243 C CA . LYS A 1 163 ? -11.610 11.741 15.424 1.00 98.62 163 LYS A CA 1
ATOM 1244 C C . LYS A 1 163 ? -12.163 10.790 16.485 1.00 98.62 163 LYS A C 1
ATOM 1246 O O . LYS A 1 163 ? -12.496 11.231 17.580 1.00 98.62 163 LYS A O 1
ATOM 1251 N N . GLN A 1 164 ? -12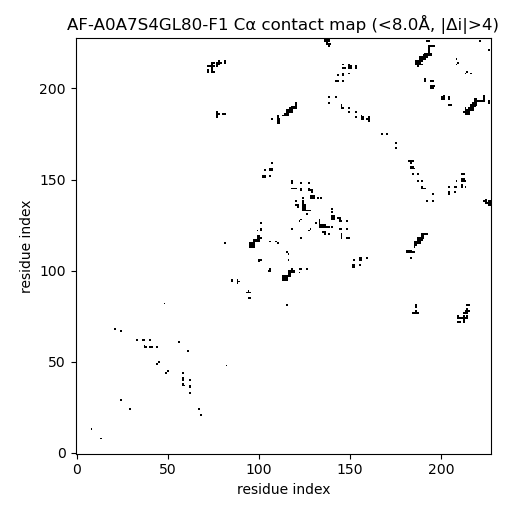.204 9.491 16.185 1.00 98.56 164 GLN A N 1
ATOM 1252 C CA . GLN A 1 164 ? -12.675 8.478 17.126 1.00 98.56 164 GLN A CA 1
ATOM 1253 C C . GLN A 1 164 ? -11.803 8.436 18.385 1.00 98.56 164 GLN A C 1
ATOM 1255 O O . GLN A 1 164 ? -12.324 8.315 19.491 1.00 98.56 164 GLN A O 1
ATOM 1260 N N . TYR A 1 165 ? -10.481 8.534 18.241 1.00 98.44 165 TYR A N 1
ATOM 1261 C CA . TYR A 1 165 ? -9.571 8.549 19.379 1.00 98.44 165 TYR A CA 1
ATOM 1262 C C . TYR A 1 165 ? -9.855 9.737 20.305 1.00 98.44 165 TYR A C 1
ATOM 1264 O O . TYR A 1 165 ? -10.036 9.539 21.507 1.00 98.44 165 TYR A O 1
ATOM 1272 N N . GLN A 1 166 ? -9.960 10.951 19.756 1.00 98.62 166 GLN A N 1
ATOM 1273 C CA . GLN A 1 166 ? -10.271 12.158 20.523 1.00 98.62 166 GLN A CA 1
ATOM 1274 C C . GLN A 1 166 ? -11.618 12.033 21.248 1.00 98.62 166 GLN A C 1
ATOM 1276 O O . GLN A 1 166 ? -11.673 12.246 22.460 1.00 98.62 166 GLN A O 1
ATOM 1281 N N . GLU A 1 167 ? -12.668 11.619 20.539 1.00 98.25 167 GLU A N 1
ATOM 1282 C CA . GLU A 1 167 ? -14.015 11.452 21.090 1.00 98.25 167 GLU A CA 1
ATOM 1283 C C . GLU A 1 167 ? -14.018 10.442 22.248 1.00 98.25 167 GLU A C 1
ATOM 1285 O O . GLU A 1 167 ? -14.451 10.741 23.363 1.00 98.25 167 GLU A O 1
ATOM 1290 N N . ARG A 1 168 ? -13.426 9.261 22.036 1.00 98.25 168 ARG A N 1
ATOM 1291 C CA . ARG A 1 168 ? -13.349 8.205 23.056 1.00 98.25 168 ARG A CA 1
ATOM 1292 C C . ARG A 1 168 ? -12.482 8.595 24.251 1.00 98.25 168 ARG A C 1
ATOM 1294 O O . ARG A 1 168 ? -12.696 8.085 25.353 1.00 98.25 168 ARG A O 1
ATOM 1301 N N . ARG A 1 169 ? -11.481 9.461 24.075 1.00 97.69 169 ARG A N 1
ATOM 1302 C CA . ARG A 1 169 ? -10.668 9.968 25.191 1.00 97.69 169 ARG A CA 1
ATOM 1303 C C . ARG A 1 169 ? -11.394 11.006 26.044 1.00 97.69 169 ARG A C 1
ATOM 1305 O O . ARG A 1 169 ? -10.987 11.166 27.192 1.00 97.69 169 ARG A O 1
ATOM 1312 N N . GLY A 1 170 ? -12.457 11.625 25.529 1.00 97.75 170 GLY A N 1
ATOM 1313 C CA . GLY A 1 170 ? -13.382 12.453 26.308 1.00 97.75 170 GLY A CA 1
ATOM 1314 C C . GLY A 1 170 ? -14.398 11.658 27.140 1.00 97.75 170 GLY A C 1
ATOM 1315 O O . GLY A 1 170 ? -14.973 12.214 28.067 1.00 97.75 170 GLY A O 1
ATOM 1316 N N . MET A 1 171 ? -14.594 10.370 26.843 1.00 98.44 171 MET A N 1
ATOM 1317 C CA . MET A 1 171 ? -15.546 9.485 27.531 1.00 98.44 171 MET A CA 1
ATOM 1318 C C . MET A 1 171 ? -14.970 8.843 28.803 1.00 98.44 171 MET A C 1
ATOM 1320 O O . MET A 1 171 ? -13.759 8.573 28.904 1.00 98.44 171 MET A O 1
ATOM 1324 N N . THR A 1 172 ? -15.854 8.483 29.736 1.00 98.44 172 THR A N 1
ATOM 1325 C CA . THR A 1 172 ? -15.518 7.603 30.866 1.00 98.44 172 THR A CA 1
ATOM 1326 C C . THR A 1 172 ? -15.187 6.180 30.386 1.00 98.44 172 THR A C 1
ATOM 1328 O O . THR A 1 172 ? -15.506 5.797 29.251 1.00 98.44 172 THR A O 1
ATOM 1331 N N . PRO A 1 173 ? -14.511 5.353 31.206 1.00 98.00 173 PRO A N 1
ATOM 1332 C CA . PRO A 1 173 ? -14.308 3.941 30.885 1.00 98.00 173 PRO A CA 1
ATOM 1333 C C . PRO A 1 173 ? -15.614 3.184 30.591 1.00 98.00 173 PRO A C 1
ATOM 1335 O O . PRO A 1 173 ? -15.652 2.385 29.655 1.00 98.00 173 PRO A O 1
ATOM 1338 N N . GLU A 1 174 ? -16.685 3.469 31.334 1.00 98.12 174 GLU A N 1
ATOM 1339 C CA . GLU A 1 174 ? -17.988 2.809 31.208 1.00 98.12 174 GLU A CA 1
ATOM 1340 C C . GLU A 1 174 ? -18.701 3.199 29.907 1.00 98.12 174 GLU A C 1
ATOM 1342 O O . GLU A 1 174 ? -19.300 2.349 29.248 1.00 98.12 174 GLU A O 1
ATOM 1347 N N . GLU A 1 175 ? -18.612 4.470 29.508 1.00 98.25 175 GLU A N 1
ATOM 1348 C CA . GLU A 1 175 ? -19.122 4.958 28.222 1.00 98.25 175 GLU A CA 1
ATOM 1349 C C . GLU A 1 175 ? -18.350 4.334 27.058 1.00 98.25 175 GLU A C 1
ATOM 1351 O O . GLU A 1 175 ? -18.952 3.778 26.140 1.00 98.25 175 GLU A O 1
ATOM 1356 N N . ARG A 1 176 ? -17.011 4.320 27.124 1.00 97.69 176 ARG A N 1
ATOM 1357 C CA . ARG A 1 176 ? -16.171 3.686 26.094 1.00 97.69 176 ARG A CA 1
ATOM 1358 C C . ARG A 1 176 ? -16.485 2.208 25.885 1.00 97.69 176 ARG A C 1
ATOM 1360 O O . ARG A 1 176 ? -16.333 1.733 24.760 1.00 97.69 176 ARG A O 1
ATOM 1367 N N . ALA A 1 177 ? -16.851 1.486 26.944 1.00 96.88 177 ALA A N 1
ATOM 1368 C CA . ALA A 1 177 ? -17.211 0.073 26.861 1.00 96.88 177 ALA A CA 1
ATOM 1369 C C . ALA A 1 177 ? -18.542 -0.153 26.121 1.00 96.88 177 ALA A C 1
ATOM 1371 O O . ALA A 1 177 ? -18.731 -1.206 25.520 1.00 96.88 177 ALA A O 1
ATOM 1372 N N . LYS A 1 178 ? -19.447 0.835 26.142 1.00 97.44 178 LYS A N 1
ATOM 1373 C CA . LYS A 1 178 ? -20.753 0.789 25.463 1.00 97.44 178 LYS A CA 1
ATOM 1374 C C . LYS A 1 178 ? -20.714 1.383 24.055 1.00 97.44 178 LYS A C 1
ATOM 1376 O O . LYS A 1 178 ? -21.521 1.002 23.214 1.00 97.44 178 LYS A O 1
ATOM 1381 N N . THR A 1 179 ? -19.784 2.297 23.788 1.00 96.12 179 THR A N 1
ATOM 1382 C CA . THR A 1 179 ? -19.588 2.895 22.465 1.00 96.12 179 THR A CA 1
ATOM 1383 C C . THR A 1 179 ? -18.768 1.953 21.576 1.00 96.12 179 THR A C 1
ATOM 1385 O O . THR A 1 179 ? -17.614 1.669 21.920 1.00 96.12 179 THR A O 1
ATOM 1388 N N . PRO A 1 180 ? -19.288 1.500 20.420 1.00 94.94 180 PRO A N 1
ATOM 1389 C CA . PRO A 1 180 ? -18.540 0.649 19.497 1.00 94.94 180 PRO A CA 1
ATOM 1390 C C . PRO A 1 180 ? -17.208 1.277 19.065 1.00 94.94 180 PRO A C 1
ATOM 1392 O O . PRO A 1 180 ? -17.108 2.488 18.867 1.00 94.94 180 PRO A O 1
ATOM 1395 N N . PHE A 1 181 ? -16.177 0.447 18.922 1.00 97.31 181 PHE A N 1
ATOM 1396 C CA . PHE A 1 181 ? -14.892 0.846 18.351 1.00 97.31 181 PHE A CA 1
ATOM 1397 C C . PHE A 1 181 ? -14.835 0.400 16.891 1.00 97.31 181 PHE A C 1
ATOM 1399 O O . PHE A 1 181 ? -15.072 -0.772 16.604 1.00 97.31 181 PHE A O 1
ATOM 1406 N N . VAL A 1 182 ? -14.509 1.318 15.982 1.00 98.38 182 VAL A N 1
ATOM 1407 C CA . VAL A 1 182 ? -14.302 1.020 14.561 1.00 98.38 182 VAL A CA 1
ATOM 1408 C C . VAL A 1 182 ? -12.812 1.088 14.250 1.00 98.38 182 VAL A C 1
ATOM 1410 O O . VAL A 1 182 ? -12.154 2.081 14.558 1.00 98.38 182 VAL A O 1
ATOM 1413 N N . ASP A 1 183 ? -12.276 0.047 13.623 1.00 98.06 183 ASP A N 1
ATOM 1414 C CA . ASP A 1 183 ? -10.919 0.071 13.082 1.00 98.06 183 ASP A CA 1
ATOM 1415 C C . ASP A 1 183 ? -10.944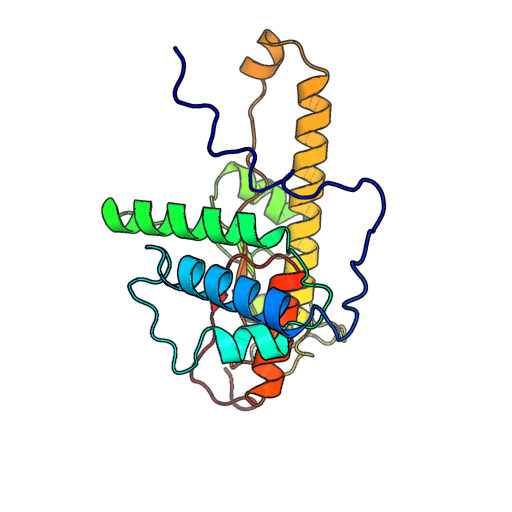 0.726 11.694 1.00 98.06 183 ASP A C 1
ATOM 1417 O O . ASP A 1 183 ? -11.250 0.089 10.691 1.00 98.06 183 ASP A O 1
ATOM 1421 N N . TYR A 1 184 ? -10.670 2.032 11.635 1.00 98.50 184 TYR A N 1
ATOM 1422 C CA . TYR A 1 184 ? -10.645 2.768 10.367 1.00 98.50 184 TYR A CA 1
ATOM 1423 C C . TYR A 1 184 ? -9.395 2.484 9.530 1.00 98.50 184 TYR A C 1
ATOM 1425 O O . TYR A 1 184 ? -9.400 2.746 8.329 1.00 98.50 184 TYR A O 1
ATOM 1433 N N . LEU A 1 185 ? -8.327 1.951 10.128 1.00 98.25 185 LEU A N 1
ATOM 1434 C CA . LEU A 1 185 ? -7.020 1.787 9.493 1.00 98.25 185 LEU A CA 1
ATOM 1435 C C . LEU A 1 185 ? -6.942 0.460 8.729 1.00 98.25 185 LEU A C 1
ATOM 1437 O O . LEU A 1 185 ? -6.078 -0.387 8.978 1.00 98.25 185 LEU A O 1
ATOM 1441 N N . ASN A 1 186 ? -7.880 0.251 7.810 1.00 98.00 186 ASN A N 1
ATOM 1442 C CA . ASN A 1 186 ? -7.936 -0.946 6.979 1.00 98.00 186 ASN A CA 1
ATOM 1443 C C . ASN A 1 186 ? -6.889 -0.892 5.859 1.00 98.00 186 ASN A C 1
ATOM 1445 O O . ASN A 1 186 ? -6.891 0.073 5.093 1.00 98.00 186 ASN A O 1
ATOM 1449 N N . PRO A 1 187 ? -6.035 -1.923 5.704 1.00 98.56 187 PRO A N 1
ATOM 1450 C CA . PRO A 1 187 ? -5.034 -1.950 4.647 1.00 98.56 187 PRO A CA 1
ATOM 1451 C C . PRO A 1 187 ? -5.642 -1.791 3.250 1.00 98.56 187 PRO A C 1
ATOM 1453 O O . PRO A 1 187 ? -6.604 -2.484 2.901 1.00 98.56 187 PRO A O 1
ATOM 1456 N N . ILE A 1 188 ? -5.053 -0.892 2.458 1.00 98.81 188 ILE A N 1
ATOM 1457 C CA . ILE A 1 188 ? -5.464 -0.616 1.080 1.00 98.81 188 ILE A CA 1
ATOM 1458 C C . ILE A 1 188 ? -4.643 -1.478 0.118 1.00 98.81 188 ILE A C 1
ATOM 1460 O O . ILE A 1 188 ? -3.410 -1.444 0.147 1.00 98.81 188 ILE A O 1
ATOM 1464 N N . ILE A 1 189 ? -5.329 -2.226 -0.742 1.00 98.88 189 ILE A N 1
ATOM 1465 C CA . ILE A 1 189 ? -4.747 -2.961 -1.867 1.00 98.88 189 ILE A CA 1
ATOM 1466 C C . ILE A 1 189 ? -5.130 -2.211 -3.140 1.00 98.88 189 ILE A C 1
ATOM 1468 O O . ILE A 1 189 ? -6.317 -1.970 -3.363 1.00 98.88 189 ILE A O 1
ATOM 1472 N N . ALA A 1 190 ? -4.149 -1.823 -3.949 1.00 98.88 190 ALA A N 1
ATOM 1473 C CA . ALA A 1 190 ? -4.374 -0.966 -5.109 1.00 98.88 190 ALA A CA 1
ATOM 1474 C C . ALA A 1 190 ? -3.954 -1.614 -6.430 1.00 98.88 190 ALA A C 1
ATOM 1476 O O . ALA A 1 190 ? -3.045 -2.443 -6.480 1.00 98.88 190 ALA A O 1
ATOM 1477 N N . ASP A 1 191 ? -4.639 -1.205 -7.486 1.00 98.88 191 ASP A N 1
ATOM 1478 C CA . ASP A 1 191 ? -4.375 -1.585 -8.866 1.00 98.88 191 ASP A CA 1
ATOM 1479 C C . ASP A 1 191 ? -3.215 -0.776 -9.457 1.00 98.88 191 ASP A C 1
ATOM 1481 O O . ASP A 1 191 ? -3.273 0.452 -9.492 1.00 98.88 191 ASP A O 1
ATOM 1485 N N . ALA A 1 192 ? -2.144 -1.447 -9.878 1.00 98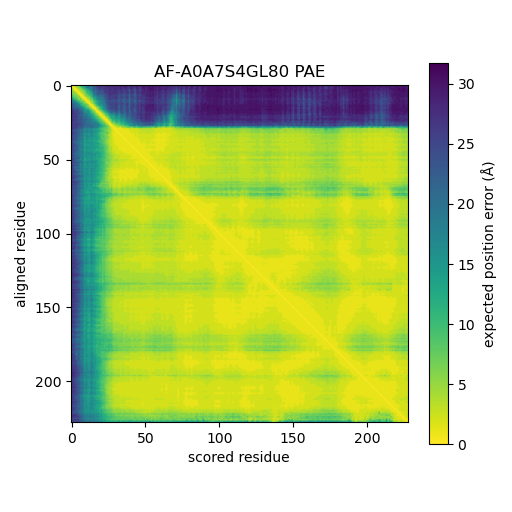.69 192 ALA A N 1
ATOM 1486 C CA . ALA A 1 192 ? -1.013 -0.814 -10.557 1.00 98.69 192 ALA A CA 1
ATOM 1487 C C . ALA A 1 192 ? -1.040 -1.027 -12.080 1.00 98.69 192 ALA A C 1
ATOM 1489 O O . ALA A 1 192 ? -0.045 -0.712 -12.746 1.00 98.69 192 ALA A O 1
ATOM 1490 N N . ASP A 1 193 ? -2.144 -1.550 -12.626 1.00 98.44 193 ASP A N 1
ATOM 1491 C CA . ASP A 1 193 ? -2.295 -1.916 -14.032 1.00 98.44 193 ASP A CA 1
ATOM 1492 C C . ASP A 1 193 ? -1.096 -2.770 -14.497 1.00 98.44 193 ASP A C 1
ATOM 1494 O O . ASP A 1 193 ? -0.643 -3.680 -13.803 1.00 98.44 193 ASP A O 1
ATOM 1498 N N . THR A 1 194 ? -0.506 -2.444 -15.647 1.00 98.12 194 THR A N 1
ATOM 1499 C CA . THR A 1 194 ? 0.719 -3.069 -16.175 1.00 98.12 194 THR A CA 1
ATOM 1500 C C . THR A 1 194 ? 1.995 -2.341 -15.726 1.00 98.12 194 THR A C 1
ATOM 1502 O O . THR A 1 194 ? 3.056 -2.503 -16.330 1.00 98.12 194 THR A O 1
ATOM 1505 N N . GLY A 1 195 ? 1.906 -1.421 -14.760 1.00 97.50 195 GLY A N 1
ATOM 1506 C CA . GLY A 1 195 ? 3.024 -0.577 -14.331 1.00 97.50 195 GLY A CA 1
ATOM 1507 C C . GLY A 1 195 ? 3.273 0.681 -15.177 1.00 97.50 195 GLY A C 1
ATOM 1508 O O . GLY A 1 195 ? 4.328 1.298 -15.011 1.00 97.50 195 GLY A O 1
ATOM 1509 N N . HIS A 1 196 ? 2.332 1.056 -16.060 1.00 97.56 196 HIS A N 1
ATOM 1510 C CA . HIS A 1 196 ? 2.283 2.345 -16.787 1.00 97.56 196 HIS A CA 1
ATOM 1511 C C . HIS A 1 196 ? 3.530 2.711 -17.621 1.00 97.56 196 HIS A C 1
ATOM 1513 O O . HIS A 1 196 ? 3.848 3.881 -17.833 1.00 97.56 196 HIS A O 1
ATOM 1519 N N . GLY A 1 197 ? 4.262 1.713 -18.120 1.00 96.69 197 GLY A N 1
ATOM 1520 C CA . GLY A 1 197 ? 5.412 1.929 -18.998 1.00 96.69 197 GLY A CA 1
ATOM 1521 C C . GLY A 1 197 ? 6.493 0.869 -18.824 1.00 96.69 197 GLY A C 1
ATOM 1522 O O . GLY A 1 197 ? 6.199 -0.308 -18.640 1.00 96.69 197 GLY A O 1
ATOM 1523 N N . GLY A 1 198 ? 7.758 1.287 -18.919 1.00 97.38 198 GLY A N 1
ATOM 1524 C CA . GLY A 1 198 ? 8.911 0.428 -18.635 1.00 97.38 198 GLY A CA 1
ATOM 1525 C C . GLY A 1 198 ? 9.277 0.385 -17.147 1.00 97.38 198 GLY A C 1
ATOM 1526 O O . GLY A 1 198 ? 8.664 1.053 -16.318 1.00 97.38 198 GLY A O 1
ATOM 1527 N N . LEU A 1 199 ? 10.355 -0.331 -16.812 1.00 98.12 199 LEU A N 1
ATOM 1528 C CA . LEU A 1 199 ? 10.783 -0.569 -15.422 1.00 98.12 199 LEU A CA 1
ATOM 1529 C C . LEU A 1 199 ? 10.928 0.709 -14.579 1.00 98.12 199 LEU A C 1
ATOM 1531 O O . LEU A 1 199 ? 10.556 0.726 -13.408 1.00 98.12 199 LEU A O 1
ATOM 1535 N N . THR A 1 200 ? 11.439 1.799 -15.157 1.00 98.38 200 THR A N 1
ATOM 1536 C CA . THR A 1 200 ? 11.602 3.070 -14.433 1.00 98.38 200 THR A CA 1
ATOM 1537 C C . THR A 1 200 ? 10.262 3.736 -14.114 1.00 98.38 200 THR A C 1
ATOM 1539 O O . THR A 1 200 ? 10.136 4.346 -13.052 1.00 98.38 200 THR A O 1
ATOM 1542 N N . ALA A 1 201 ? 9.257 3.595 -14.986 1.00 98.38 201 ALA A N 1
ATOM 1543 C CA . ALA A 1 201 ? 7.891 4.041 -14.720 1.00 98.38 201 ALA A CA 1
ATOM 1544 C C . ALA A 1 201 ? 7.273 3.201 -13.597 1.00 98.38 201 ALA A C 1
ATOM 1546 O O . ALA A 1 201 ? 6.791 3.760 -12.615 1.00 98.38 201 ALA A O 1
ATOM 1547 N N . THR A 1 202 ? 7.422 1.875 -13.659 1.00 98.50 202 THR A N 1
ATOM 1548 C CA . THR A 1 202 ? 6.935 0.954 -12.621 1.00 98.50 202 THR A CA 1
ATOM 1549 C C . THR A 1 202 ? 7.545 1.251 -11.248 1.00 98.50 202 THR A C 1
ATOM 1551 O O . THR A 1 202 ? 6.836 1.257 -10.241 1.00 98.50 202 THR A O 1
ATOM 1554 N N . MET A 1 203 ? 8.845 1.558 -11.182 1.00 98.56 203 MET A N 1
ATOM 1555 C CA . MET A 1 203 ? 9.506 1.939 -9.927 1.00 98.56 203 MET A CA 1
ATOM 1556 C C . MET A 1 203 ? 8.985 3.273 -9.375 1.00 98.56 203 MET A C 1
ATOM 1558 O O . MET A 1 203 ? 8.764 3.383 -8.168 1.00 98.56 203 MET A O 1
ATOM 1562 N N . LYS A 1 204 ? 8.756 4.278 -10.233 1.00 98.69 204 LYS A N 1
ATOM 1563 C CA . LYS A 1 204 ? 8.169 5.566 -9.823 1.00 98.69 204 LYS A CA 1
ATOM 1564 C C . LYS A 1 204 ? 6.725 5.404 -9.346 1.00 98.69 204 LYS A C 1
ATOM 1566 O O . LYS A 1 204 ? 6.382 5.938 -8.297 1.00 98.69 204 LYS A O 1
ATOM 1571 N N . LEU A 1 205 ? 5.921 4.615 -10.056 1.00 98.75 205 LEU A N 1
ATOM 1572 C CA . LEU A 1 205 ? 4.550 4.285 -9.670 1.00 98.75 205 LEU A CA 1
ATOM 1573 C C . LEU A 1 205 ? 4.509 3.569 -8.312 1.00 98.75 205 LEU A C 1
ATOM 1575 O O . LEU A 1 205 ? 3.777 3.970 -7.411 1.00 98.75 205 LEU A O 1
ATOM 1579 N N . THR A 1 206 ? 5.359 2.556 -8.125 1.00 98.69 206 THR A N 1
ATOM 1580 C CA . THR A 1 206 ? 5.472 1.827 -6.851 1.00 98.69 206 THR A CA 1
ATOM 1581 C C . THR A 1 206 ? 5.868 2.759 -5.706 1.00 98.69 206 THR A C 1
ATOM 1583 O O . THR A 1 206 ? 5.309 2.666 -4.614 1.00 98.69 206 THR A O 1
ATOM 1586 N N . LYS A 1 207 ? 6.806 3.687 -5.948 1.00 97.94 207 LYS A N 1
ATOM 1587 C CA . LYS A 1 207 ? 7.187 4.704 -4.963 1.00 97.94 207 LYS A CA 1
ATOM 1588 C C . LYS A 1 207 ? 5.987 5.565 -4.552 1.00 97.94 207 LYS A C 1
ATOM 1590 O O . LYS A 1 207 ? 5.756 5.706 -3.355 1.00 97.94 207 LYS A O 1
ATOM 1595 N N . MET A 1 208 ? 5.199 6.052 -5.512 1.00 98.38 208 MET A N 1
ATOM 1596 C CA . MET A 1 208 ? 3.999 6.847 -5.221 1.00 98.38 208 MET A CA 1
ATOM 1597 C C . MET A 1 208 ? 2.969 6.066 -4.404 1.00 98.38 208 MET A C 1
ATOM 1599 O O . MET A 1 208 ? 2.406 6.601 -3.456 1.00 98.38 208 MET A O 1
ATOM 1603 N N . PHE A 1 209 ? 2.753 4.783 -4.704 1.00 98.69 209 PHE A N 1
ATOM 1604 C CA . PHE A 1 209 ? 1.863 3.945 -3.897 1.00 98.69 209 PHE A CA 1
ATOM 1605 C C . PHE A 1 209 ? 2.325 3.814 -2.443 1.00 98.69 209 PHE A C 1
ATOM 1607 O O . PHE A 1 209 ? 1.505 3.909 -1.529 1.00 98.69 209 PHE A O 1
ATOM 1614 N N . ILE A 1 210 ? 3.627 3.618 -2.221 1.00 97.94 210 ILE A N 1
ATOM 1615 C CA . ILE A 1 210 ? 4.206 3.540 -0.874 1.00 97.94 210 ILE A CA 1
ATOM 1616 C C . ILE A 1 210 ? 4.033 4.875 -0.135 1.00 97.94 210 ILE A C 1
ATOM 1618 O O . ILE A 1 210 ? 3.609 4.882 1.022 1.00 97.94 210 ILE A O 1
ATOM 1622 N N . GLU A 1 211 ? 4.330 5.992 -0.805 1.00 97.31 211 GLU A N 1
ATOM 1623 C CA . GLU A 1 211 ? 4.182 7.351 -0.266 1.00 97.31 211 GLU A CA 1
ATOM 1624 C C . GLU A 1 211 ? 2.731 7.664 0.121 1.00 97.31 211 GLU A C 1
ATOM 1626 O O . GLU A 1 211 ? 2.485 8.245 1.179 1.00 97.31 211 GLU A O 1
ATOM 1631 N N . ASN A 1 212 ? 1.776 7.198 -0.685 1.00 98.25 212 ASN A N 1
ATOM 1632 C CA . ASN A 1 212 ? 0.353 7.494 -0.533 1.00 98.25 212 ASN A CA 1
ATOM 1633 C C . ASN A 1 212 ? -0.393 6.522 0.398 1.00 98.25 212 ASN A C 1
ATOM 1635 O O . ASN A 1 212 ? -1.576 6.718 0.668 1.00 98.25 212 ASN A O 1
ATOM 1639 N N . GLY A 1 213 ? 0.286 5.501 0.934 1.00 97.69 213 GLY A N 1
ATOM 1640 C CA . GLY A 1 213 ? -0.260 4.629 1.980 1.00 97.69 213 GLY A CA 1
ATOM 1641 C C . GLY A 1 213 ? -0.826 3.290 1.509 1.00 97.69 213 GLY A C 1
ATOM 1642 O O . GLY A 1 213 ? -1.566 2.649 2.258 1.00 97.69 213 GLY A O 1
ATOM 1643 N N . ALA A 1 214 ? -0.475 2.827 0.306 1.00 98.56 214 ALA A N 1
ATOM 1644 C CA . ALA A 1 214 ? -0.835 1.483 -0.137 1.00 98.56 214 ALA A CA 1
ATOM 1645 C C . ALA A 1 214 ? -0.168 0.425 0.760 1.00 98.56 214 ALA A C 1
ATOM 1647 O O . ALA A 1 214 ? 1.038 0.459 1.013 1.00 98.56 214 ALA A O 1
ATOM 1648 N N . ALA A 1 215 ? -0.948 -0.555 1.213 1.00 98.50 215 ALA A N 1
ATOM 1649 C CA . ALA A 1 215 ? -0.442 -1.704 1.960 1.00 98.50 215 ALA A CA 1
ATOM 1650 C C . ALA A 1 215 ? 0.042 -2.832 1.035 1.00 98.50 215 ALA A C 1
ATOM 1652 O O . ALA A 1 215 ? 0.903 -3.628 1.415 1.00 98.50 215 ALA A O 1
ATOM 1653 N N . GLY A 1 216 ? -0.511 -2.893 -0.175 1.00 98.44 216 GLY A N 1
ATOM 1654 C CA . GLY A 1 216 ? -0.104 -3.789 -1.246 1.00 98.44 216 GLY A CA 1
ATOM 1655 C C . GLY A 1 216 ? -0.584 -3.266 -2.595 1.00 98.44 216 GLY A C 1
ATOM 1656 O O . GLY A 1 216 ? -1.531 -2.484 -2.664 1.00 98.44 216 GLY A O 1
ATOM 1657 N N . ILE A 1 217 ? 0.074 -3.711 -3.658 1.00 98.81 217 ILE A N 1
ATOM 1658 C CA . ILE A 1 217 ? -0.328 -3.437 -5.037 1.00 98.81 217 ILE A CA 1
ATOM 1659 C C . ILE A 1 217 ? -0.378 -4.746 -5.813 1.00 98.81 217 ILE A C 1
ATOM 1661 O O . ILE A 1 217 ? 0.345 -5.688 -5.473 1.00 98.81 217 ILE A O 1
ATOM 1665 N N . HIS A 1 218 ? -1.206 -4.801 -6.847 1.00 98.75 218 HIS A N 1
ATOM 1666 C CA . HIS A 1 218 ? -1.160 -5.862 -7.848 1.00 98.75 218 HIS A CA 1
ATOM 1667 C C . HIS A 1 218 ? -0.787 -5.264 -9.208 1.00 98.75 218 HIS A C 1
ATOM 1669 O O . HIS A 1 218 ? -1.088 -4.104 -9.471 1.00 98.75 218 HIS A O 1
ATOM 1675 N N . ILE A 1 219 ? -0.043 -6.028 -10.006 1.00 98.50 219 ILE A N 1
ATOM 1676 C CA . ILE A 1 219 ? 0.444 -5.649 -11.335 1.00 98.50 219 ILE A CA 1
ATOM 1677 C C . ILE A 1 219 ? 0.217 -6.836 -12.269 1.00 98.50 219 ILE A C 1
ATOM 1679 O O . ILE A 1 219 ? 0.451 -7.980 -11.868 1.00 98.50 219 ILE A O 1
ATOM 1683 N N . GLU A 1 220 ? -0.242 -6.576 -13.486 1.00 97.12 220 GLU A N 1
ATOM 1684 C CA . GLU A 1 220 ? -0.602 -7.614 -14.456 1.00 97.12 220 GLU A CA 1
ATOM 1685 C C . GLU A 1 220 ? 0.434 -7.773 -15.579 1.00 97.12 220 GLU A C 1
ATOM 1687 O O . GLU A 1 220 ? 1.285 -6.912 -15.807 1.00 97.12 220 GLU A O 1
ATOM 1692 N N . ASP A 1 221 ? 0.365 -8.901 -16.286 1.00 97.12 221 ASP A N 1
ATOM 1693 C CA . ASP A 1 221 ? 1.303 -9.315 -17.335 1.00 97.12 221 ASP A CA 1
ATOM 1694 C C . ASP A 1 221 ? 0.880 -8.891 -18.756 1.00 97.12 221 ASP A C 1
ATOM 1696 O O . ASP A 1 221 ? 1.511 -9.285 -19.743 1.00 97.12 221 ASP A O 1
ATOM 1700 N N . GLN A 1 222 ? -0.147 -8.041 -18.876 1.00 95.81 222 GLN A N 1
ATOM 1701 C CA . GLN A 1 222 ? -0.500 -7.391 -20.137 1.00 95.81 222 GLN A CA 1
ATOM 1702 C C . GLN A 1 222 ? 0.551 -6.345 -20.542 1.00 95.81 222 GLN A C 1
ATOM 1704 O O . GLN A 1 222 ? 1.371 -5.876 -19.749 1.00 95.81 222 GLN A O 1
ATOM 1709 N N . LYS A 1 223 ? 0.525 -5.940 -21.815 1.00 93.00 223 LYS A N 1
ATOM 1710 C CA . LYS A 1 223 ? 1.422 -4.904 -22.332 1.00 93.00 223 LYS A CA 1
ATOM 1711 C C . LYS A 1 223 ? 0.781 -3.510 -22.187 1.00 93.00 223 LYS A C 1
ATOM 1713 O O . LYS A 1 223 ? -0.338 -3.325 -22.684 1.00 93.00 223 LYS A O 1
ATOM 1718 N N . PRO A 1 224 ? 1.494 -2.512 -21.617 1.00 90.69 224 PRO A N 1
ATOM 1719 C CA . PRO A 1 224 ? 1.028 -1.126 -21.579 1.00 90.69 224 PRO A CA 1
ATOM 1720 C C . PRO A 1 224 ? 0.626 -0.620 -22.974 1.00 90.69 224 PRO A C 1
ATOM 1722 O O . PRO A 1 224 ? 1.307 -0.907 -23.963 1.00 90.69 224 PRO A O 1
ATOM 1725 N N . GLY A 1 225 ? -0.482 0.120 -23.057 1.00 90.12 225 GLY A N 1
ATOM 1726 C CA . GLY A 1 225 ? -1.076 0.587 -24.319 1.00 90.12 225 GLY A CA 1
ATOM 1727 C C . GLY A 1 225 ? -1.960 -0.442 -25.041 1.00 90.12 225 GLY A C 1
ATOM 1728 O O . GLY A 1 225 ? -2.584 -0.107 -26.042 1.00 90.12 225 GLY A O 1
ATOM 1729 N N . THR A 1 226 ? -2.032 -1.683 -24.547 1.00 89.81 226 THR A N 1
ATOM 1730 C CA . THR A 1 226 ? -2.968 -2.723 -25.030 1.00 89.81 226 THR A CA 1
ATOM 1731 C C . THR A 1 226 ? -3.773 -3.378 -23.904 1.00 89.81 226 THR A C 1
ATOM 1733 O O . THR A 1 226 ? -4.424 -4.398 -24.132 1.00 89.81 226 THR A O 1
ATOM 1736 N N . LYS A 1 227 ? -3.695 -2.802 -22.700 1.00 90.81 227 LYS A N 1
ATOM 1737 C CA . LYS A 1 227 ? -4.407 -3.238 -21.499 1.00 90.81 227 LYS A CA 1
ATOM 1738 C C . LYS A 1 227 ? -5.921 -3.146 -21.700 1.00 90.81 227 LYS A C 1
ATOM 1740 O O . LYS A 1 227 ? -6.388 -2.217 -22.361 1.00 90.81 227 LYS A O 1
ATOM 1745 N N . LYS A 1 228 ? -6.656 -4.113 -21.152 1.00 77.00 228 LYS A N 1
ATOM 1746 C CA . LYS A 1 228 ? -8.122 -4.213 -21.185 1.00 77.00 228 LYS A CA 1
ATOM 1747 C C . LYS A 1 228 ? -8.647 -5.170 -20.121 1.00 77.00 228 LYS A C 1
ATOM 1749 O O . LYS A 1 228 ? -7.830 -5.994 -19.645 1.00 77.00 228 LYS A O 1
#